Protein AF-A0A1M3DVY2-F1 (afdb_monomer_lite)

Structure (mmCIF, N/CA/C/O backbone):
data_AF-A0A1M3DVY2-F1
#
_entry.id   AF-A0A1M3DVY2-F1
#
loop_
_atom_site.group_PDB
_atom_site.id
_atom_site.type_symbol
_atom_site.label_atom_id
_atom_site.label_alt_id
_atom_site.label_comp_id
_atom_site.label_asym_id
_atom_site.label_entity_id
_atom_site.label_seq_id
_atom_site.pdbx_PDB_ins_code
_atom_site.Cartn_x
_atom_site.Cartn_y
_atom_site.Cartn_z
_atom_site.occupancy
_atom_site.B_iso_or_equiv
_atom_site.auth_seq_id
_atom_site.auth_comp_id
_atom_site.auth_asym_id
_atom_site.auth_atom_id
_atom_site.pdbx_PDB_model_num
ATOM 1 N N . MET A 1 1 ? -58.576 15.684 60.859 1.00 53.38 1 MET A N 1
ATOM 2 C CA . MET A 1 1 ? -58.536 15.041 59.522 1.00 53.38 1 MET A CA 1
ATOM 3 C C . MET A 1 1 ? -58.301 16.012 58.361 1.00 53.38 1 MET A C 1
ATOM 5 O O . MET A 1 1 ? -57.423 15.734 57.560 1.00 53.38 1 MET A O 1
ATOM 9 N N . LYS A 1 2 ? -58.971 17.176 58.283 1.00 48.94 2 LYS A N 1
ATOM 10 C CA . LYS A 1 2 ? -58.776 18.147 57.177 1.00 48.94 2 LYS A CA 1
ATOM 11 C C . LYS A 1 2 ? -57.324 18.638 56.998 1.00 48.94 2 LYS A C 1
ATOM 13 O O . LYS A 1 2 ? -56.842 18.663 55.877 1.00 48.94 2 LYS A O 1
ATOM 18 N N . LYS A 1 3 ? -56.605 18.926 58.094 1.00 57.94 3 LYS A N 1
ATOM 19 C CA . LYS A 1 3 ? -55.193 19.374 58.053 1.00 57.94 3 LYS A CA 1
ATOM 20 C C . LYS A 1 3 ? -54.204 18.286 57.594 1.00 57.94 3 LYS A C 1
ATOM 22 O O . LYS A 1 3 ? -53.186 18.597 56.992 1.00 57.94 3 LYS A O 1
ATOM 27 N N . LEU A 1 4 ? -54.514 17.013 57.852 1.00 61.72 4 LEU A N 1
ATOM 28 C CA . LEU A 1 4 ? -53.702 15.868 57.413 1.00 61.72 4 LEU A CA 1
ATOM 29 C C . LEU A 1 4 ? -53.908 15.579 55.922 1.00 61.72 4 LEU A C 1
ATOM 31 O O . LEU A 1 4 ? -52.941 15.329 55.215 1.00 61.72 4 LEU A O 1
ATOM 35 N N . ILE A 1 5 ? -55.147 15.706 55.435 1.00 69.00 5 ILE A N 1
ATOM 36 C CA . ILE A 1 5 ? -55.484 15.569 54.010 1.00 69.00 5 ILE A CA 1
ATOM 37 C C . ILE A 1 5 ? -54.806 16.668 53.183 1.00 69.00 5 ILE A C 1
ATOM 39 O O . ILE A 1 5 ? -54.252 16.378 52.129 1.00 69.00 5 ILE A O 1
ATOM 43 N N . THR A 1 6 ? -54.761 17.910 53.678 1.00 70.38 6 THR A N 1
ATOM 44 C CA . THR A 1 6 ? -54.051 19.003 52.991 1.00 70.38 6 THR A CA 1
ATOM 45 C C . THR A 1 6 ? -52.537 18.799 52.954 1.00 70.38 6 THR A C 1
ATOM 47 O O . THR A 1 6 ? -51.908 19.144 51.960 1.00 70.38 6 THR A O 1
ATOM 50 N N . ILE A 1 7 ? -51.946 18.200 53.995 1.00 74.44 7 ILE A N 1
ATOM 51 C CA . ILE A 1 7 ? -50.510 17.880 54.024 1.00 74.44 7 ILE A CA 1
ATOM 52 C C . ILE A 1 7 ? -50.190 16.732 53.060 1.00 74.44 7 ILE A C 1
ATOM 54 O O . ILE A 1 7 ? -49.212 16.822 52.325 1.00 74.44 7 ILE A O 1
ATOM 58 N N . PHE A 1 8 ? -51.032 15.696 52.996 1.00 71.12 8 PHE A N 1
ATOM 59 C CA . PHE A 1 8 ? -50.869 14.602 52.033 1.00 71.12 8 PHE A CA 1
ATOM 60 C C . PHE A 1 8 ? -51.039 15.074 50.583 1.00 71.12 8 PHE A C 1
ATOM 62 O O . PHE A 1 8 ? -50.272 14.659 49.719 1.00 71.12 8 PHE A O 1
ATOM 69 N N . LEU A 1 9 ? -51.986 15.985 50.326 1.00 69.94 9 LEU A N 1
ATOM 70 C CA . LEU A 1 9 ? -52.187 16.613 49.016 1.00 69.94 9 LEU A CA 1
ATOM 71 C C . LEU A 1 9 ? -50.958 17.439 48.598 1.00 69.94 9 LEU A C 1
ATOM 73 O O . LEU A 1 9 ? -50.491 17.317 47.470 1.00 69.94 9 LEU A O 1
ATOM 77 N N . LEU A 1 10 ? -50.390 18.228 49.517 1.00 71.19 10 LEU A N 1
ATOM 78 C CA . LEU A 1 10 ? -49.153 18.980 49.277 1.00 71.19 10 LEU A CA 1
ATOM 79 C C . LEU A 1 10 ? -47.953 18.054 49.027 1.00 71.19 10 LEU A C 1
ATOM 81 O O . LEU A 1 10 ? -47.158 18.328 48.131 1.00 71.19 10 LEU A O 1
ATOM 85 N N . LEU A 1 11 ? -47.847 16.933 49.748 1.00 68.31 11 LEU A N 1
ATOM 86 C CA . LEU A 1 11 ? -46.783 15.946 49.539 1.00 68.31 11 LEU A CA 1
ATOM 87 C C . LEU A 1 11 ? -46.893 15.262 48.163 1.00 68.31 11 LEU A C 1
ATOM 89 O O . LEU A 1 11 ? -45.876 15.049 47.509 1.00 68.31 11 LEU A O 1
ATOM 93 N N . PHE A 1 12 ? -48.119 14.982 47.703 1.00 65.44 12 PHE A N 1
ATOM 94 C CA . PHE A 1 12 ? -48.397 14.406 46.380 1.00 65.44 12 PHE A CA 1
ATOM 95 C C . PHE A 1 12 ? -48.075 15.373 45.229 1.00 65.44 12 PHE A C 1
ATOM 97 O O . PHE A 1 12 ? -47.611 14.956 44.170 1.00 65.44 12 PHE A O 1
ATOM 104 N N . ILE A 1 13 ? -48.288 16.677 45.431 1.00 67.81 13 ILE A N 1
ATOM 105 C CA . ILE A 1 13 ? -47.964 17.709 44.434 1.00 67.81 13 ILE A CA 1
ATOM 106 C C . ILE A 1 13 ? -46.442 17.910 44.331 1.00 67.81 13 ILE A C 1
ATOM 108 O O . ILE A 1 13 ? -45.918 18.118 43.239 1.00 67.81 13 ILE A O 1
ATOM 112 N N . VAL A 1 14 ? -45.702 17.780 45.439 1.00 63.88 14 VAL A N 1
ATOM 113 C CA . VAL A 1 14 ? -44.230 17.884 45.432 1.00 63.88 14 VAL A CA 1
ATOM 114 C C . VAL A 1 14 ? -43.572 16.662 44.776 1.00 63.88 14 VAL A C 1
ATOM 116 O O . VAL A 1 14 ? -42.573 16.824 44.075 1.00 63.88 14 VAL A O 1
ATOM 119 N N . THR A 1 15 ? -44.133 15.456 44.917 1.00 57.66 15 THR A N 1
ATOM 120 C CA . THR A 1 15 ? -43.627 14.251 44.230 1.00 57.66 15 THR A CA 1
ATOM 121 C C . THR A 1 15 ? -44.005 14.194 42.747 1.00 57.66 15 THR A C 1
ATOM 123 O O . THR A 1 15 ? -43.223 13.689 41.944 1.00 57.66 15 THR A O 1
ATOM 126 N N . ALA A 1 16 ? -45.142 14.771 42.343 1.00 50.66 16 ALA A N 1
ATOM 127 C CA . ALA A 1 16 ? -45.511 14.906 40.930 1.00 50.66 16 ALA A CA 1
ATOM 128 C C . ALA A 1 16 ? -44.649 15.939 40.172 1.00 50.66 16 ALA A C 1
ATOM 130 O O . ALA A 1 16 ? -44.478 15.832 38.959 1.00 50.66 16 ALA A O 1
ATOM 131 N N . CYS A 1 17 ? -44.056 16.908 40.876 1.00 49.34 17 CYS A N 1
ATOM 132 C CA . CYS A 1 17 ? -43.197 17.935 40.277 1.00 49.34 17 CYS A CA 1
ATOM 133 C C . CYS A 1 17 ? -41.727 17.510 40.067 1.00 49.34 17 CYS A C 1
ATOM 135 O O . CYS A 1 17 ? -40.970 18.263 39.452 1.00 49.34 17 CYS A O 1
ATOM 137 N N . THR A 1 18 ?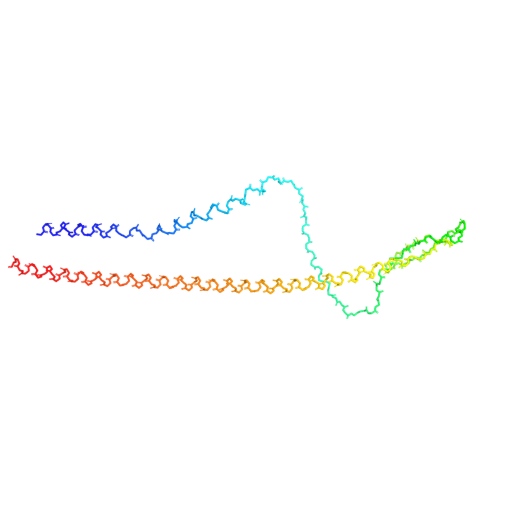 -41.284 16.332 40.530 1.00 53.06 18 THR A N 1
ATOM 138 C CA . THR A 1 18 ? -39.874 15.897 40.399 1.00 53.06 18 THR A CA 1
ATOM 139 C C . THR A 1 18 ? -39.618 14.844 39.317 1.00 53.06 18 THR A C 1
ATOM 141 O O . THR A 1 18 ? -38.459 14.571 39.008 1.00 53.06 18 THR A O 1
ATOM 144 N N . THR A 1 19 ? -40.644 14.315 38.646 1.00 46.75 19 THR A N 1
ATOM 145 C CA . THR A 1 19 ? -40.470 13.297 37.588 1.00 46.75 19 THR A CA 1
ATOM 146 C C . THR A 1 19 ? -40.290 13.867 36.176 1.00 46.75 19 THR A C 1
ATOM 148 O O . THR A 1 19 ? -40.055 13.112 35.235 1.00 46.75 19 THR A O 1
ATOM 151 N N . GLN A 1 20 ? -40.293 15.194 35.997 1.00 45.00 20 GLN A N 1
ATOM 152 C CA . GLN A 1 20 ? -40.209 15.822 34.669 1.00 45.00 20 GLN A CA 1
ATOM 153 C C . GLN A 1 20 ? -38.815 16.364 34.284 1.00 45.00 20 GLN A C 1
ATOM 155 O O . GLN A 1 20 ? -38.705 17.287 33.480 1.00 45.00 20 GLN A O 1
ATOM 160 N N . LYS A 1 21 ? -37.720 15.814 34.834 1.00 39.94 21 LYS A N 1
ATOM 161 C CA . LYS A 1 21 ? -36.343 16.240 34.490 1.00 39.94 21 LYS A CA 1
ATOM 162 C C . LYS A 1 21 ? -35.365 15.081 34.253 1.00 39.94 21 LYS A C 1
ATOM 164 O O . LYS A 1 21 ? -34.283 15.057 34.828 1.00 39.94 21 LYS A O 1
ATOM 169 N N . HIS A 1 22 ? -35.700 14.143 33.363 1.00 38.53 22 HIS A N 1
ATOM 170 C CA . HIS A 1 22 ? -34.705 13.187 32.839 1.00 38.53 22 HIS A CA 1
ATOM 171 C C . HIS A 1 22 ? -34.766 12.971 31.313 1.00 38.53 22 HIS A C 1
ATOM 173 O O . HIS A 1 22 ? -34.383 11.921 30.807 1.00 38.53 22 HIS A O 1
ATOM 179 N N . LYS A 1 23 ? -35.224 13.968 30.542 1.00 38.91 23 LYS A N 1
ATOM 180 C CA . LYS A 1 23 ? -35.116 13.945 29.064 1.00 38.91 23 LYS A CA 1
ATOM 181 C C . LYS A 1 23 ? -34.398 15.152 28.446 1.00 38.91 23 LYS A C 1
ATOM 183 O O . LYS A 1 23 ? -34.321 15.261 27.231 1.00 38.91 23 LYS A O 1
ATOM 188 N N . THR A 1 24 ? -33.820 16.039 29.255 1.00 36.84 24 THR A N 1
ATOM 189 C CA . THR A 1 24 ? -33.240 17.314 28.779 1.00 36.84 24 THR A CA 1
ATOM 190 C C . THR A 1 24 ? -31.837 17.591 29.323 1.00 36.84 24 THR A C 1
ATOM 192 O O . THR A 1 24 ? -31.474 18.736 29.563 1.00 36.84 24 THR A O 1
ATOM 195 N N . LYS A 1 25 ? -31.016 16.547 29.505 1.00 36.38 25 LYS A N 1
ATOM 196 C CA . LYS A 1 25 ? -29.575 16.691 29.805 1.00 36.38 25 LYS A CA 1
ATOM 197 C C . LYS A 1 25 ? -28.628 16.055 28.779 1.00 36.38 25 LYS A C 1
ATOM 199 O O . LYS A 1 25 ? -27.431 16.022 29.026 1.00 36.38 25 LYS A O 1
ATOM 204 N N . GLU A 1 26 ? -29.130 15.649 27.612 1.00 33.88 26 GLU A N 1
ATOM 205 C CA . GLU A 1 26 ? -28.274 15.341 26.449 1.00 33.88 26 GLU A CA 1
ATOM 206 C C . GLU A 1 26 ? -28.130 16.507 25.460 1.00 33.88 26 GLU A C 1
ATOM 208 O O . GLU A 1 26 ? -27.230 16.483 24.634 1.00 33.88 26 GLU A O 1
ATOM 213 N N . LYS A 1 27 ? -28.937 17.574 25.561 1.00 38.44 27 LYS A N 1
ATOM 214 C CA . LYS A 1 27 ? -28.845 18.709 24.620 1.00 38.44 27 LYS A CA 1
ATOM 215 C C . LYS A 1 27 ? -27.857 19.814 25.003 1.00 38.44 27 LYS A C 1
ATOM 217 O O . LYS A 1 27 ? -27.559 20.648 24.165 1.00 38.44 27 LYS A O 1
ATOM 222 N N . THR A 1 28 ? -27.295 19.818 26.212 1.00 33.19 28 THR A N 1
ATOM 223 C CA . THR A 1 28 ? -26.392 20.904 26.666 1.00 33.19 28 THR A CA 1
ATOM 224 C C . THR A 1 28 ? -24.916 20.497 26.714 1.00 33.19 28 THR A C 1
ATOM 226 O O . THR A 1 28 ? -24.102 21.182 27.325 1.00 33.19 28 THR A O 1
ATOM 229 N N . LYS A 1 29 ? -24.546 19.384 26.066 1.00 33.84 29 LYS A N 1
ATOM 230 C CA . LYS A 1 29 ? -23.138 19.046 25.783 1.00 33.84 29 LYS A CA 1
ATOM 231 C C . LYS A 1 29 ? -22.847 18.874 24.286 1.00 33.84 29 LYS A C 1
ATOM 233 O O . LYS A 1 29 ? -21.754 18.451 23.930 1.00 33.84 29 LYS A O 1
ATOM 238 N N . THR A 1 30 ? -23.799 19.255 23.434 1.00 37.22 30 THR A N 1
ATOM 239 C CA . THR A 1 30 ? -23.669 19.233 21.967 1.00 37.22 30 THR A CA 1
ATOM 240 C C . THR A 1 30 ? -23.419 20.635 21.386 1.00 37.22 30 THR A C 1
ATOM 242 O O . THR A 1 30 ? -22.950 20.755 20.266 1.00 37.22 30 THR A O 1
ATOM 245 N N . GLU A 1 31 ? -23.598 21.713 22.162 1.00 36.00 31 GLU A N 1
ATOM 246 C CA . GLU A 1 31 ? -23.424 23.103 21.684 1.00 36.00 31 GLU A CA 1
ATOM 247 C C . GLU A 1 31 ? -21.997 23.678 21.808 1.00 36.00 31 GLU A C 1
ATOM 249 O O . GLU A 1 31 ? -21.751 24.811 21.404 1.00 36.00 31 GLU A O 1
ATOM 254 N N . SER A 1 32 ? -21.016 22.920 22.313 1.00 35.62 32 SER A N 1
ATOM 255 C CA . SER A 1 32 ? -19.595 23.334 22.267 1.00 35.62 32 SER A CA 1
ATOM 256 C C . SER A 1 32 ? -18.735 22.522 21.299 1.00 35.62 32 SER A C 1
ATOM 258 O O . SER A 1 32 ? -17.524 22.700 21.284 1.00 35.62 32 SER A O 1
ATOM 260 N N . GLN A 1 33 ? -19.339 21.682 20.452 1.00 41.88 33 GLN A N 1
ATOM 261 C CA . GLN A 1 33 ? -18.635 21.026 19.338 1.00 41.88 33 GLN A CA 1
ATOM 262 C C . GLN A 1 33 ? -19.280 21.271 17.966 1.00 41.88 33 GLN A C 1
ATOM 264 O O . GLN A 1 33 ? -18.828 20.717 16.973 1.00 41.88 33 GLN A O 1
ATOM 269 N N . GLU A 1 34 ? -20.271 22.162 17.873 1.00 36.38 34 GLU A N 1
ATOM 270 C CA . GLU A 1 34 ? -20.841 22.594 16.586 1.00 36.38 34 GLU A CA 1
ATOM 271 C C . GLU A 1 34 ? -20.200 23.894 16.051 1.00 36.38 34 GLU A C 1
ATOM 273 O O . GLU A 1 34 ? -20.419 24.287 14.909 1.00 36.38 34 GLU A O 1
ATOM 278 N N . LYS A 1 35 ? -19.335 24.550 16.839 1.00 35.16 35 LYS A N 1
ATOM 279 C CA . LYS A 1 35 ? -18.607 25.761 16.412 1.00 35.16 35 LYS A CA 1
ATOM 280 C C . LYS A 1 35 ? -17.205 25.529 15.846 1.00 35.16 35 LYS A C 1
ATOM 282 O O . LYS A 1 35 ? -16.624 26.482 15.344 1.00 35.16 35 LYS A O 1
ATOM 287 N N . GLU A 1 36 ? -16.688 24.302 15.863 1.00 36.28 36 GLU A N 1
ATOM 288 C CA . GLU A 1 36 ? -15.364 23.992 15.288 1.00 36.28 36 GLU A CA 1
ATOM 289 C C . GLU A 1 36 ? -15.444 23.194 13.974 1.00 36.28 36 GLU A C 1
ATOM 291 O O . GLU A 1 36 ? -14.465 23.093 13.247 1.00 36.28 36 GLU A O 1
ATOM 296 N N . VAL A 1 37 ? -16.626 22.686 13.603 1.00 39.78 37 VAL A N 1
ATOM 297 C CA . VAL A 1 37 ? -16.819 21.950 12.335 1.00 39.78 37 VAL A CA 1
ATOM 298 C C . VAL A 1 37 ? -17.413 22.840 11.230 1.00 39.78 37 VAL A C 1
ATOM 300 O O . VAL A 1 37 ? -17.253 22.558 10.046 1.00 39.78 37 VAL A O 1
ATOM 303 N N . ASN A 1 38 ? -18.000 23.987 11.589 1.00 35.41 38 ASN A N 1
ATOM 304 C CA . ASN A 1 38 ? -18.582 24.936 10.631 1.00 35.41 38 ASN A CA 1
ATOM 305 C C . ASN A 1 38 ? -17.598 25.969 10.050 1.00 35.41 38 ASN A C 1
ATOM 307 O O . ASN A 1 38 ? -18.032 26.836 9.297 1.00 35.41 38 ASN A O 1
ATOM 311 N N . SER A 1 39 ? -16.290 25.886 10.333 1.00 35.00 39 SER A N 1
ATOM 312 C CA . SER A 1 39 ? -15.285 26.758 9.691 1.00 35.00 39 SER A CA 1
ATOM 313 C C . SER A 1 39 ? -14.515 26.097 8.543 1.00 35.00 39 SER A C 1
ATOM 315 O O . SER A 1 39 ? -13.578 26.701 8.032 1.00 35.00 39 SER A O 1
ATOM 317 N N . ILE A 1 40 ? -14.867 24.870 8.142 1.00 40.56 40 ILE A N 1
ATOM 318 C CA . ILE A 1 40 ? -14.219 24.185 7.004 1.00 40.56 40 ILE A CA 1
ATOM 319 C C . ILE A 1 40 ? -15.236 23.810 5.909 1.00 40.56 40 ILE A C 1
ATOM 321 O O . ILE A 1 40 ? -14.860 23.332 4.848 1.00 40.56 40 ILE A O 1
ATOM 325 N N . SER A 1 41 ? -16.531 24.083 6.108 1.00 36.94 41 SER A N 1
ATOM 326 C CA . SER A 1 41 ? -17.576 23.700 5.144 1.00 36.94 41 SER A CA 1
ATOM 327 C C . SER A 1 41 ? -18.167 24.862 4.333 1.00 36.94 41 SER A C 1
ATOM 329 O O . SER A 1 41 ? -19.151 24.653 3.627 1.00 36.94 41 SER A O 1
ATOM 331 N N . SER A 1 42 ? -17.610 26.075 4.421 1.00 36.59 42 SER A N 1
ATOM 332 C CA . SER A 1 42 ? -18.148 27.267 3.741 1.00 36.59 42 SER A CA 1
ATOM 333 C C . SER A 1 42 ? -17.221 27.868 2.687 1.00 36.59 42 SER A C 1
ATOM 335 O O . SER A 1 42 ? -17.377 29.031 2.326 1.00 36.59 42 SER A O 1
ATOM 337 N N . GLU A 1 43 ? -16.267 27.099 2.182 1.00 36.56 43 GLU A N 1
ATOM 338 C CA . GLU A 1 43 ? -15.503 27.480 1.004 1.00 36.56 43 GLU A CA 1
ATOM 339 C C . GLU A 1 43 ? -15.531 26.288 0.052 1.00 36.56 43 GLU A C 1
ATOM 341 O O . GLU A 1 43 ? -15.302 25.154 0.459 1.00 36.56 43 GLU A O 1
ATOM 346 N N . ILE A 1 44 ? -15.849 26.551 -1.213 1.00 36.25 44 ILE A N 1
ATOM 347 C CA . ILE A 1 44 ? -16.078 25.571 -2.284 1.00 36.25 44 ILE A CA 1
ATOM 348 C C . ILE A 1 44 ? -17.517 25.017 -2.331 1.00 36.25 44 ILE A C 1
ATOM 350 O O . ILE A 1 44 ? -17.787 23.818 -2.295 1.00 36.25 44 ILE A O 1
ATOM 354 N N . THR A 1 45 ? -18.485 25.909 -2.536 1.00 32.78 45 THR A N 1
ATOM 355 C CA . THR A 1 45 ? -19.582 25.606 -3.475 1.00 32.78 45 THR A CA 1
ATOM 356 C C . THR A 1 45 ? -20.045 26.883 -4.168 1.00 32.78 45 THR A C 1
ATOM 358 O O . THR A 1 45 ? -21.047 27.485 -3.803 1.00 32.78 45 THR A O 1
ATOM 361 N N . ALA A 1 46 ? -19.279 27.309 -5.172 1.00 32.62 46 ALA A N 1
ATOM 362 C CA . ALA A 1 46 ? -19.745 28.185 -6.243 1.00 32.62 46 ALA A CA 1
ATOM 363 C C . ALA A 1 46 ? -18.755 28.112 -7.415 1.00 32.62 46 ALA A C 1
ATOM 365 O O . ALA A 1 46 ? -17.890 28.963 -7.541 1.00 32.62 46 ALA A O 1
ATOM 366 N N . GLU A 1 47 ? -18.837 27.043 -8.208 1.00 32.81 47 GLU A N 1
ATOM 367 C CA . GLU A 1 47 ? -18.855 27.112 -9.678 1.00 32.81 47 GLU A CA 1
ATOM 368 C C . GLU A 1 47 ? -18.895 25.689 -10.241 1.00 32.81 47 GLU A C 1
ATOM 370 O O . GLU A 1 47 ? -17.888 25.011 -10.430 1.00 32.81 47 GLU A O 1
ATOM 375 N N . THR A 1 48 ? -20.116 25.228 -10.498 1.00 31.22 48 THR A N 1
ATOM 376 C CA . THR A 1 48 ? -20.363 24.154 -11.452 1.00 31.22 48 THR A CA 1
ATOM 377 C C . THR A 1 48 ? -20.314 24.781 -12.841 1.00 31.22 48 THR A C 1
ATOM 379 O O . THR A 1 48 ? -21.244 25.486 -13.225 1.00 31.22 48 THR A O 1
ATOM 382 N N . ALA A 1 49 ? -19.261 24.498 -13.602 1.00 31.64 49 ALA A N 1
ATOM 383 C CA . ALA A 1 49 ? -19.315 24.514 -15.057 1.00 31.64 49 ALA A CA 1
ATOM 384 C C . ALA A 1 49 ? -18.949 23.111 -15.557 1.00 31.64 49 ALA A C 1
ATOM 386 O O . ALA A 1 49 ? -17.960 22.510 -15.141 1.00 31.64 49 ALA A O 1
ATOM 387 N N . G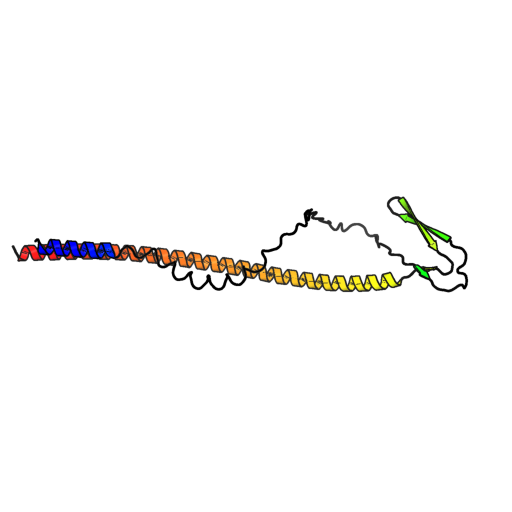LU A 1 50 ? -19.838 22.571 -16.381 1.00 39.91 50 GLU A N 1
ATOM 388 C CA . GLU A 1 50 ? -19.880 21.201 -16.877 1.00 39.91 50 GLU A CA 1
ATOM 389 C C . GLU A 1 50 ? -18.568 20.731 -17.520 1.00 39.91 50 GLU A C 1
ATOM 391 O O . GLU A 1 50 ? -18.118 21.298 -18.511 1.00 39.91 50 GLU A O 1
ATOM 396 N N . VAL A 1 51 ? -18.045 19.584 -17.074 1.00 31.36 51 VAL A N 1
ATOM 397 C CA . VAL A 1 51 ? -17.318 18.671 -17.968 1.00 31.36 51 VAL A CA 1
ATOM 398 C C . VAL A 1 51 ? -17.796 17.249 -17.703 1.00 31.36 51 VAL A C 1
ATOM 400 O O . VAL A 1 51 ? -17.538 16.633 -16.671 1.00 31.36 51 VAL A O 1
ATOM 403 N N . LYS A 1 52 ? -18.539 16.734 -18.677 1.00 39.97 52 LYS A N 1
ATOM 404 C CA . LYS A 1 52 ? -19.090 15.384 -18.737 1.00 39.97 52 LYS A CA 1
ATOM 405 C C . LYS A 1 52 ? -17.947 14.379 -18.935 1.00 39.97 52 LYS A C 1
ATOM 407 O O . LYS A 1 52 ? -17.590 14.072 -20.069 1.00 39.97 52 LYS A O 1
ATOM 412 N N . VAL A 1 53 ? -17.362 13.863 -17.853 1.00 35.88 53 VAL A N 1
ATOM 413 C CA . VAL A 1 53 ? -16.389 12.760 -17.935 1.00 35.88 53 VAL A CA 1
ATOM 414 C C . VAL A 1 53 ? -17.120 11.438 -17.742 1.00 35.88 53 VAL A C 1
ATOM 416 O O . VAL A 1 53 ? -17.614 11.110 -16.668 1.00 35.88 53 VAL A O 1
ATOM 419 N N . LYS A 1 54 ? -17.211 10.699 -18.844 1.00 32.94 54 LYS A N 1
ATOM 420 C CA . LYS A 1 54 ? -17.736 9.343 -18.928 1.00 32.94 54 LYS A CA 1
ATOM 421 C C . LYS A 1 54 ? -16.750 8.396 -18.236 1.00 32.94 54 LYS A C 1
ATOM 423 O O . LYS A 1 54 ? -15.629 8.215 -18.700 1.00 32.94 54 LYS A O 1
ATOM 428 N N . THR A 1 55 ? -17.158 7.826 -17.113 1.00 36.62 55 THR A N 1
ATOM 429 C CA . THR A 1 55 ? -16.463 6.740 -16.421 1.00 36.62 55 THR A CA 1
ATOM 430 C C . THR A 1 55 ? -16.702 5.430 -17.165 1.00 36.62 55 THR A C 1
ATOM 432 O O . THR A 1 55 ? -17.756 4.823 -17.013 1.00 36.62 55 THR A O 1
ATOM 435 N N . ASP A 1 56 ? -15.717 4.971 -17.936 1.00 27.05 56 ASP A N 1
ATOM 436 C CA . ASP A 1 56 ? -15.640 3.573 -18.366 1.00 27.05 56 ASP A CA 1
ATOM 437 C C . ASP A 1 56 ? -14.542 2.884 -17.543 1.00 27.05 56 ASP A C 1
ATOM 439 O O . ASP A 1 56 ? -13.345 3.032 -17.791 1.00 27.05 56 ASP A O 1
ATOM 443 N N . SER A 1 57 ? -14.955 2.150 -16.504 1.00 42.62 57 SER A N 1
ATOM 444 C CA . SER A 1 57 ? -14.066 1.254 -15.770 1.00 42.62 57 SER A CA 1
ATOM 445 C C . SER A 1 57 ? -13.847 -0.009 -16.600 1.00 42.62 57 SER A C 1
ATOM 447 O O . SER A 1 57 ? -14.686 -0.910 -16.603 1.00 42.62 57 SER A O 1
ATOM 449 N N . VAL A 1 58 ? -12.709 -0.113 -17.279 1.00 35.91 58 VAL A N 1
ATOM 450 C CA . VAL A 1 58 ? -12.212 -1.410 -17.746 1.00 35.91 58 VAL A CA 1
ATOM 451 C C . VAL A 1 58 ? -11.108 -1.839 -16.792 1.00 35.91 58 VAL A C 1
ATOM 453 O O . VAL A 1 58 ? -9.964 -1.398 -16.878 1.00 35.91 58 VAL A O 1
ATOM 456 N N . ILE A 1 59 ? -11.482 -2.695 -15.841 1.00 40.44 59 ILE A N 1
ATOM 457 C CA . ILE A 1 59 ? -10.545 -3.476 -15.036 1.00 40.44 59 ILE A CA 1
ATOM 458 C C . ILE A 1 59 ? -9.878 -4.462 -15.999 1.00 40.44 59 ILE A C 1
ATOM 460 O O . ILE A 1 59 ? -10.383 -5.558 -16.234 1.00 40.44 59 ILE A O 1
ATOM 464 N N . ASN A 1 60 ? -8.751 -4.068 -16.588 1.00 34.84 60 ASN A N 1
ATOM 465 C CA . ASN A 1 60 ? -7.901 -5.001 -17.314 1.00 34.84 60 ASN A CA 1
ATOM 466 C C . ASN A 1 60 ? -7.096 -5.811 -16.294 1.00 34.84 60 ASN A C 1
ATOM 468 O O . ASN A 1 60 ? -5.964 -5.476 -15.946 1.00 34.84 60 ASN A O 1
ATOM 472 N N . ASN A 1 61 ? -7.692 -6.910 -15.829 1.00 37.56 61 ASN A N 1
ATOM 473 C CA . ASN A 1 61 ? -6.939 -8.036 -15.295 1.00 37.56 61 ASN A CA 1
ATOM 474 C C . ASN A 1 61 ? -6.088 -8.605 -16.435 1.00 37.56 61 ASN A C 1
ATOM 476 O O . ASN A 1 61 ? -6.513 -9.502 -17.162 1.00 37.56 61 ASN A O 1
ATOM 480 N N . THR A 1 62 ? -4.876 -8.085 -16.608 1.00 40.09 62 THR A N 1
ATOM 481 C CA . THR A 1 62 ? -3.867 -8.785 -17.397 1.00 40.09 62 THR A CA 1
ATOM 482 C C . THR A 1 62 ? -3.321 -9.905 -16.524 1.00 40.09 62 THR A C 1
ATOM 484 O O . THR A 1 62 ? -2.430 -9.728 -15.698 1.00 40.09 62 THR A O 1
ATOM 487 N N . ALA A 1 63 ? -3.924 -11.085 -16.674 1.00 33.16 63 ALA A N 1
ATOM 488 C CA . ALA A 1 63 ? -3.310 -12.324 -16.241 1.00 33.16 63 ALA A CA 1
ATOM 489 C C . ALA A 1 63 ? -1.937 -12.404 -16.917 1.00 33.16 63 ALA A C 1
ATOM 491 O O . ALA A 1 63 ? -1.834 -12.570 -18.134 1.00 33.16 63 ALA A O 1
ATOM 492 N N . PHE A 1 64 ? -0.881 -12.220 -16.127 1.00 39.09 64 PHE A N 1
ATOM 493 C CA . PHE A 1 64 ? 0.489 -12.414 -16.567 1.00 39.09 64 PHE A CA 1
ATOM 494 C C . PHE A 1 64 ? 0.664 -13.907 -16.852 1.00 39.09 64 PHE A C 1
ATOM 496 O O . PHE A 1 64 ? 0.959 -14.706 -15.967 1.00 39.09 64 PHE A O 1
ATOM 503 N N . SER A 1 65 ? 0.388 -14.288 -18.098 1.00 36.09 65 SER A N 1
ATOM 504 C CA . SER A 1 65 ? 0.686 -15.599 -18.654 1.00 36.09 65 SER A CA 1
ATOM 505 C C . SER A 1 65 ? 2.204 -15.764 -18.665 1.00 36.09 65 SER A C 1
ATOM 507 O O . SER A 1 65 ? 2.892 -15.384 -19.615 1.00 36.09 65 SER A O 1
ATOM 509 N N . SER A 1 66 ? 2.727 -16.340 -17.588 1.00 42.78 66 SER A N 1
ATOM 510 C CA . SER A 1 66 ? 4.053 -16.934 -17.491 1.00 42.78 66 SER A CA 1
ATOM 511 C C . SER A 1 66 ? 4.164 -18.090 -18.489 1.00 42.78 66 SER A C 1
ATOM 513 O O . SER A 1 66 ? 3.985 -19.255 -18.152 1.00 42.78 66 SER A O 1
ATOM 515 N N . GLY A 1 67 ? 4.410 -17.772 -19.760 1.00 40.97 67 GLY A N 1
ATOM 516 C CA . GLY A 1 67 ? 4.424 -18.802 -20.792 1.00 40.97 67 GLY A CA 1
ATOM 517 C C . GLY A 1 67 ? 4.541 -18.283 -22.213 1.00 40.97 67 GLY A C 1
ATOM 518 O O . GLY A 1 67 ? 3.687 -18.598 -23.030 1.00 40.97 67 GLY A O 1
ATOM 519 N N . LYS A 1 68 ? 5.582 -17.495 -22.505 1.00 36.50 68 LYS A N 1
ATOM 520 C CA . LYS A 1 68 ? 6.251 -17.456 -23.820 1.00 36.50 68 LYS A CA 1
ATOM 521 C C . LYS A 1 68 ? 7.531 -16.627 -23.722 1.00 36.50 68 LYS A C 1
ATOM 523 O O . LYS A 1 68 ? 7.532 -15.402 -23.715 1.00 36.50 68 LYS A O 1
ATOM 528 N N . SER A 1 69 ? 8.633 -17.355 -23.603 1.00 46.25 69 SER A N 1
ATOM 529 C CA . SER A 1 69 ? 9.989 -16.873 -23.814 1.00 46.25 69 SER A CA 1
ATOM 530 C C . SER A 1 69 ? 10.165 -16.480 -25.282 1.00 46.25 69 SER A C 1
ATOM 532 O O . SER A 1 69 ? 10.513 -17.332 -26.091 1.00 46.25 69 SER A O 1
ATOM 534 N N . SER A 1 70 ? 9.923 -15.211 -25.609 1.00 38.28 70 SER A N 1
ATOM 535 C CA . SER A 1 70 ? 10.528 -14.514 -26.755 1.00 38.28 70 SER A CA 1
ATOM 536 C C . SER A 1 70 ? 10.047 -13.061 -26.799 1.00 38.28 70 SER A C 1
ATOM 538 O O . SER A 1 70 ? 9.166 -12.701 -27.563 1.00 38.28 70 SER A O 1
ATOM 540 N N . VAL A 1 71 ? 10.624 -12.231 -25.926 1.00 41.06 71 VAL A N 1
ATOM 541 C CA . VAL A 1 71 ? 11.139 -10.899 -26.289 1.00 41.06 71 VAL A CA 1
ATOM 542 C C . VAL A 1 71 ? 10.297 -10.139 -27.334 1.00 41.06 71 VAL A C 1
ATOM 544 O O . VAL A 1 71 ? 10.753 -9.882 -28.443 1.00 41.06 71 VAL A O 1
ATOM 547 N N . SER A 1 72 ? 9.093 -9.700 -26.969 1.00 43.72 72 SER A N 1
ATOM 548 C CA . SER A 1 72 ? 8.455 -8.563 -27.643 1.00 43.72 72 SER A CA 1
ATOM 549 C C . SER A 1 72 ? 9.099 -7.279 -27.115 1.00 43.72 72 SER A C 1
ATOM 551 O O . SER A 1 72 ? 8.461 -6.494 -26.416 1.00 43.72 72 SER A O 1
ATOM 553 N N . ILE A 1 73 ? 10.400 -7.088 -27.364 1.00 48.00 73 ILE A N 1
ATOM 554 C CA . ILE A 1 73 ? 10.988 -5.757 -27.204 1.00 48.00 73 ILE A CA 1
ATOM 555 C C . ILE A 1 73 ? 10.354 -4.934 -28.313 1.00 48.00 73 ILE A C 1
ATOM 557 O O . ILE A 1 73 ? 10.611 -5.175 -29.490 1.00 48.00 73 ILE A O 1
ATOM 561 N N . LEU A 1 74 ? 9.503 -3.987 -27.933 1.00 47.19 74 LEU A N 1
ATOM 562 C CA . LEU A 1 74 ? 9.141 -2.877 -28.794 1.00 47.19 74 LEU A CA 1
ATOM 563 C C . LEU A 1 74 ? 10.456 -2.147 -29.111 1.00 47.19 74 LEU A C 1
ATOM 565 O O . LEU A 1 74 ? 10.943 -1.354 -28.308 1.00 47.19 74 LEU A O 1
ATOM 569 N N . GLN A 1 75 ? 11.119 -2.525 -30.206 1.00 57.16 75 GLN A N 1
ATOM 570 C CA . GLN A 1 75 ? 12.381 -1.919 -30.611 1.00 57.16 75 GLN A CA 1
ATOM 571 C C . GLN A 1 75 ? 12.049 -0.542 -31.174 1.00 57.16 75 GLN A C 1
ATOM 573 O O . GLN A 1 75 ? 11.693 -0.398 -32.339 1.00 57.16 75 GLN A O 1
ATOM 578 N N . ASN A 1 76 ? 12.124 0.473 -30.317 1.00 61.09 76 ASN A N 1
ATOM 579 C CA . ASN A 1 76 ? 12.130 1.860 -30.749 1.00 61.09 76 ASN A CA 1
ATOM 580 C C . ASN A 1 76 ? 13.478 2.123 -31.442 1.00 61.09 76 ASN A C 1
ATOM 582 O O . ASN A 1 76 ? 14.470 2.458 -30.795 1.00 61.09 76 ASN A O 1
ATOM 586 N N . LEU A 1 77 ? 13.543 1.834 -32.743 1.00 69.38 77 LEU A N 1
ATOM 587 C CA . LEU A 1 77 ? 14.731 2.048 -33.564 1.00 69.38 77 LEU A CA 1
ATOM 588 C C . LEU A 1 77 ? 14.784 3.527 -33.947 1.00 69.38 77 LEU A C 1
ATOM 590 O O . LEU A 1 77 ? 14.075 3.971 -34.847 1.00 69.38 77 LEU A O 1
ATOM 594 N N . SER A 1 78 ? 15.621 4.288 -33.248 1.00 77.81 78 SER A N 1
ATOM 595 C CA . SER A 1 78 ? 15.932 5.663 -33.631 1.00 77.81 78 SER A CA 1
ATOM 596 C C . SER A 1 78 ? 17.079 5.669 -34.643 1.00 77.81 78 SER A C 1
ATOM 598 O O . SER A 1 78 ? 17.997 4.849 -34.567 1.00 77.81 78 SER A O 1
ATOM 600 N N . LEU A 1 79 ? 17.018 6.584 -35.608 1.00 84.44 79 LEU A N 1
ATOM 601 C CA . LEU A 1 79 ? 18.063 6.794 -36.605 1.00 84.44 79 LEU A CA 1
ATOM 602 C C . LEU A 1 79 ? 18.792 8.100 -36.299 1.00 84.44 79 LEU A C 1
ATOM 604 O O . LEU A 1 79 ? 18.162 9.107 -35.980 1.00 84.44 79 LEU A O 1
ATOM 608 N N . LYS A 1 80 ? 20.115 8.103 -36.453 1.00 86.62 80 LYS A N 1
ATOM 609 C CA . LYS A 1 80 ? 20.941 9.310 -36.351 1.00 86.62 80 LYS A CA 1
ATOM 610 C C . LYS A 1 80 ? 21.763 9.522 -37.610 1.00 86.62 80 LYS A C 1
ATOM 612 O O . LYS A 1 80 ? 22.168 8.572 -38.277 1.00 86.62 80 LYS A O 1
ATOM 617 N N . ASN A 1 81 ? 22.052 10.785 -37.899 1.00 86.19 81 ASN A N 1
ATOM 618 C CA . ASN A 1 81 ? 22.998 11.145 -38.942 1.00 86.19 81 ASN A CA 1
ATOM 619 C C . ASN A 1 81 ? 24.430 11.029 -38.392 1.00 86.19 81 ASN A C 1
ATOM 621 O O . ASN A 1 81 ? 24.759 11.654 -37.385 1.00 86.19 81 ASN A O 1
ATOM 625 N N . ASN A 1 82 ? 25.268 10.217 -39.033 1.00 86.12 82 ASN A N 1
ATOM 626 C CA . ASN A 1 82 ? 26.658 9.985 -38.644 1.00 86.12 82 ASN A CA 1
ATOM 627 C C . ASN A 1 82 ? 27.673 10.866 -39.402 1.00 86.12 82 ASN A C 1
ATOM 629 O O . ASN A 1 82 ? 28.852 10.840 -39.056 1.00 86.12 82 ASN A O 1
ATOM 633 N N . GLY A 1 83 ? 27.238 11.620 -40.420 1.00 85.88 83 GLY A N 1
ATOM 634 C CA . GLY A 1 83 ? 28.059 12.558 -41.191 1.00 85.88 83 GLY A CA 1
ATOM 635 C C . GLY A 1 83 ? 29.283 11.954 -41.889 1.00 85.88 83 GLY A C 1
ATOM 636 O O . GLY A 1 83 ? 30.226 12.687 -42.178 1.00 85.88 83 GLY A O 1
ATOM 637 N N . LYS A 1 84 ? 29.320 10.636 -42.132 1.00 86.38 84 LYS A N 1
ATOM 638 C CA . LYS A 1 84 ? 30.497 9.957 -42.706 1.00 86.38 84 LYS A CA 1
ATOM 639 C C . LYS A 1 84 ? 30.801 10.372 -44.148 1.00 86.38 84 LYS A C 1
ATOM 641 O O . LYS A 1 84 ? 31.952 10.296 -44.572 1.00 86.38 84 LYS A O 1
ATOM 646 N N . CYS A 1 85 ? 29.791 10.801 -44.895 1.00 83.56 85 CYS A N 1
ATOM 647 C CA . CYS A 1 85 ? 29.871 11.178 -46.301 1.00 83.56 85 CYS A CA 1
ATOM 648 C C . CYS A 1 85 ? 29.366 12.616 -46.501 1.00 83.56 85 CYS A C 1
ATOM 650 O O . CYS A 1 85 ? 28.393 13.030 -45.876 1.00 83.56 85 CYS A O 1
ATOM 652 N N . VAL A 1 86 ? 29.995 13.366 -47.411 1.00 82.94 86 VAL A N 1
ATOM 653 C CA . VAL A 1 86 ? 29.671 14.786 -47.668 1.00 82.94 86 VAL A CA 1
ATOM 654 C C . VAL A 1 86 ? 28.259 14.952 -48.247 1.00 82.94 86 VAL A C 1
ATOM 656 O O . VAL A 1 86 ? 27.499 15.776 -47.750 1.00 82.94 86 VAL A O 1
ATOM 659 N N . ASP A 1 87 ? 27.872 14.096 -49.197 1.00 82.06 87 ASP A N 1
ATOM 660 C CA . ASP A 1 87 ? 26.589 14.215 -49.911 1.00 82.06 87 ASP A CA 1
ATOM 661 C 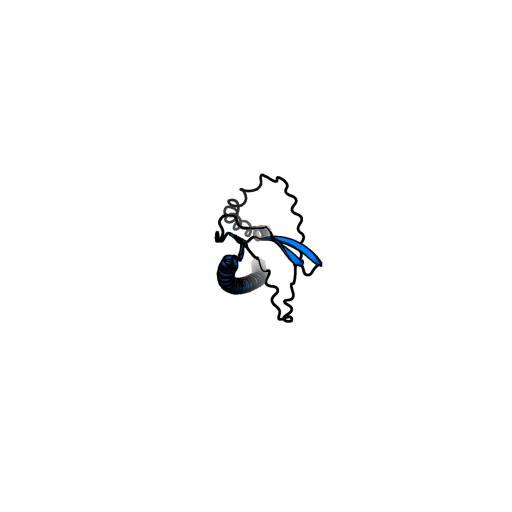C . ASP A 1 87 ? 25.561 13.132 -49.523 1.00 82.06 87 ASP A C 1
ATOM 663 O O . ASP A 1 87 ? 24.485 13.048 -50.106 1.00 82.06 87 ASP A O 1
ATOM 667 N N . GLY A 1 88 ? 25.872 12.278 -48.538 1.00 76.75 88 GLY A N 1
ATOM 668 C CA . GLY A 1 88 ? 24.955 11.269 -47.979 1.00 76.75 88 GLY A CA 1
ATOM 669 C C . GLY A 1 88 ? 24.541 10.109 -48.896 1.00 76.75 88 GLY A C 1
ATOM 670 O O . GLY A 1 88 ? 23.990 9.135 -48.387 1.00 76.75 88 GLY A O 1
ATOM 671 N N . GLY A 1 89 ? 24.840 10.173 -50.195 1.00 86.19 89 GLY A N 1
ATOM 672 C CA . GLY A 1 89 ? 24.559 9.112 -51.163 1.00 86.19 89 GLY A CA 1
ATOM 673 C C . GLY A 1 89 ? 23.077 8.987 -51.537 1.00 86.19 89 GLY A C 1
ATOM 674 O O . GLY A 1 89 ? 22.249 9.840 -51.217 1.00 86.19 89 GLY A O 1
ATOM 675 N N . GLU A 1 90 ? 22.742 7.908 -52.245 1.00 89.50 90 GLU A N 1
ATOM 676 C CA . GLU A 1 90 ? 21.370 7.611 -52.671 1.00 89.50 90 GLU A CA 1
ATOM 677 C C . GLU A 1 90 ? 20.493 7.155 -51.490 1.00 89.50 90 GLU A C 1
ATOM 679 O O . GLU A 1 90 ? 20.930 6.399 -50.615 1.00 89.50 90 GLU A O 1
ATOM 684 N N . ILE A 1 91 ? 19.231 7.598 -51.473 1.00 88.94 91 ILE A N 1
ATOM 685 C CA . ILE A 1 91 ? 18.248 7.178 -50.468 1.00 88.94 91 ILE A CA 1
ATOM 686 C C . ILE A 1 91 ? 17.758 5.767 -50.799 1.00 88.94 91 ILE A C 1
ATOM 688 O O . ILE A 1 91 ? 17.218 5.509 -51.872 1.00 88.94 91 ILE A O 1
ATOM 692 N N . ARG A 1 92 ? 17.888 4.862 -49.833 1.00 90.69 92 ARG A N 1
ATOM 693 C CA . ARG A 1 92 ? 17.388 3.485 -49.872 1.00 90.69 92 ARG A CA 1
ATOM 694 C C . ARG A 1 92 ? 16.231 3.348 -48.886 1.00 90.69 92 ARG A C 1
ATOM 696 O O . ARG A 1 92 ? 16.268 3.934 -47.810 1.00 90.69 92 ARG A O 1
ATOM 703 N N . PHE A 1 93 ? 15.215 2.555 -49.216 1.00 89.44 93 PHE A N 1
ATOM 704 C CA . PHE A 1 93 ? 14.058 2.341 -48.339 1.00 89.44 93 PHE A CA 1
ATOM 705 C C . PHE A 1 93 ? 14.122 0.958 -47.697 1.00 89.44 93 PHE A C 1
ATOM 707 O O . PHE A 1 93 ? 14.023 -0.062 -48.382 1.00 89.44 93 P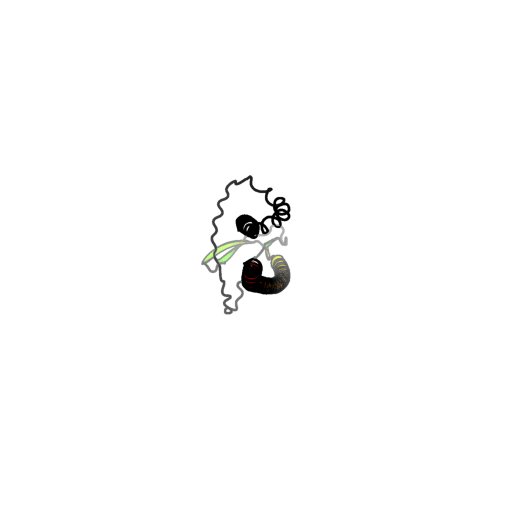HE A O 1
ATOM 714 N N . LEU A 1 94 ? 14.277 0.921 -46.373 1.00 86.50 94 LEU A N 1
ATOM 715 C CA . LEU A 1 94 ? 14.155 -0.311 -45.601 1.00 86.50 94 LEU A CA 1
ATOM 716 C C . LEU A 1 94 ? 12.676 -0.603 -45.368 1.00 86.50 94 LEU A C 1
ATOM 718 O O . LEU A 1 94 ? 11.948 0.252 -44.866 1.00 86.50 94 LEU A O 1
ATOM 722 N N . LYS A 1 95 ? 12.239 -1.807 -45.738 1.00 88.00 95 LYS A N 1
ATOM 723 C CA . LYS A 1 95 ? 10.850 -2.244 -45.588 1.00 88.00 95 LYS A CA 1
ATOM 724 C C . LYS A 1 95 ? 10.721 -3.138 -44.366 1.00 88.00 95 LYS A C 1
ATOM 726 O O . LYS A 1 95 ? 11.425 -4.139 -44.251 1.00 88.00 95 LYS A O 1
ATOM 731 N N . PHE A 1 96 ? 9.788 -2.796 -43.494 1.00 83.19 96 PHE A N 1
ATOM 732 C CA . PHE A 1 96 ? 9.432 -3.568 -42.313 1.00 83.19 96 PHE A CA 1
ATOM 733 C C . PHE A 1 96 ? 7.995 -4.039 -42.467 1.00 83.19 96 PHE A C 1
ATOM 735 O O . PHE A 1 96 ? 7.140 -3.285 -42.924 1.00 83.19 96 PHE A O 1
ATOM 742 N N . THR A 1 97 ? 7.723 -5.285 -42.105 1.00 84.50 97 THR A N 1
ATOM 743 C CA . THR A 1 97 ? 6.361 -5.817 -42.040 1.00 84.50 97 THR A CA 1
ATOM 744 C C . THR A 1 97 ? 6.071 -6.145 -40.590 1.00 84.50 97 THR A C 1
ATOM 746 O O . THR A 1 97 ? 6.839 -6.872 -39.959 1.00 84.50 97 THR A O 1
ATOM 749 N N . ASP A 1 98 ? 5.012 -5.559 -40.042 1.00 81.19 98 ASP A N 1
ATOM 750 C CA . ASP A 1 98 ? 4.612 -5.827 -38.667 1.00 81.19 98 ASP A CA 1
ATOM 751 C C . ASP A 1 98 ? 3.924 -7.201 -38.534 1.00 81.19 98 ASP A C 1
ATOM 753 O O . ASP A 1 98 ? 3.639 -7.896 -39.513 1.00 81.19 98 ASP A O 1
ATOM 757 N N . ALA A 1 99 ? 3.642 -7.608 -37.295 1.00 79.44 99 ALA A N 1
ATOM 758 C CA . ALA A 1 99 ? 2.958 -8.870 -37.010 1.00 79.44 99 ALA A CA 1
ATOM 759 C C . ALA A 1 99 ? 1.504 -8.921 -37.530 1.00 79.44 99 ALA A C 1
ATOM 761 O O . ALA A 1 99 ? 0.901 -9.993 -37.550 1.00 79.44 99 ALA A O 1
ATOM 762 N N . GLN A 1 100 ? 0.936 -7.778 -37.922 1.00 83.69 100 GLN A N 1
ATOM 763 C CA . GLN A 1 100 ? -0.406 -7.635 -38.486 1.00 83.69 100 GLN A CA 1
ATOM 764 C C . GLN A 1 100 ? -0.379 -7.601 -40.026 1.00 83.69 100 GLN A C 1
ATOM 766 O O . GLN A 1 100 ? -1.438 -7.586 -40.651 1.00 83.69 100 GLN A O 1
ATOM 771 N N . GLY A 1 101 ? 0.809 -7.644 -40.640 1.00 82.69 101 GLY A N 1
ATOM 772 C CA . GLY A 1 101 ? 1.008 -7.596 -42.085 1.00 82.69 101 GLY A CA 1
ATOM 773 C C . GLY A 1 101 ? 1.071 -6.184 -42.674 1.00 82.69 101 GLY A C 1
ATOM 774 O O . GLY A 1 101 ? 1.158 -6.056 -43.895 1.00 82.69 101 GLY A O 1
ATOM 775 N N . ASN A 1 102 ? 1.051 -5.125 -41.859 1.00 86.62 102 ASN A N 1
ATOM 776 C CA . ASN A 1 102 ? 1.213 -3.761 -42.355 1.00 86.62 102 ASN A CA 1
ATOM 777 C C . ASN A 1 102 ? 2.678 -3.505 -42.711 1.00 86.62 102 ASN A C 1
ATOM 779 O O . ASN A 1 102 ? 3.593 -3.907 -41.986 1.00 86.62 102 ASN A O 1
ATOM 783 N N . MET A 1 103 ? 2.900 -2.818 -43.831 1.00 86.94 103 MET A N 1
ATOM 784 C CA . MET A 1 103 ? 4.235 -2.476 -44.309 1.00 86.94 103 MET A CA 1
ATOM 785 C C . MET A 1 103 ? 4.584 -1.034 -43.948 1.00 86.94 103 MET A C 1
ATOM 787 O O . MET A 1 103 ? 3.813 -0.117 -44.227 1.00 86.94 103 MET A O 1
ATOM 791 N N . THR A 1 104 ? 5.777 -0.841 -43.398 1.00 84.94 104 THR A N 1
ATOM 792 C CA . THR A 1 104 ? 6.356 0.470 -43.101 1.00 84.94 104 THR A CA 1
ATOM 793 C C . THR A 1 104 ? 7.671 0.604 -43.852 1.00 84.94 104 THR A C 1
ATOM 795 O O . THR A 1 104 ? 8.512 -0.295 -43.802 1.00 84.94 104 THR A O 1
ATOM 798 N N . GLU A 1 105 ? 7.864 1.724 -44.542 1.00 88.44 105 GLU A N 1
ATOM 799 C CA . GLU A 1 105 ? 9.104 2.025 -45.256 1.00 88.44 105 GLU A CA 1
ATOM 800 C C . GLU A 1 105 ? 9.850 3.156 -44.549 1.00 88.44 105 GLU A C 1
ATOM 802 O O . GLU A 1 105 ? 9.262 4.185 -44.217 1.00 88.44 105 GLU A O 1
ATOM 807 N N . VAL A 1 106 ? 11.147 2.964 -44.311 1.00 86.69 106 VAL A N 1
ATOM 808 C CA . VAL A 1 106 ? 12.004 3.956 -43.654 1.00 86.69 106 VAL A CA 1
ATOM 809 C C . VAL A 1 106 ? 13.129 4.357 -44.611 1.00 86.69 106 VAL A C 1
ATOM 811 O O . VAL A 1 106 ? 13.917 3.488 -45.004 1.00 86.69 106 VAL A O 1
ATOM 814 N N . PRO A 1 107 ? 13.221 5.639 -45.011 1.00 88.19 107 PRO A N 1
ATOM 815 C CA . PRO A 1 107 ? 14.306 6.124 -45.853 1.00 88.19 107 PRO A CA 1
ATOM 816 C C . PRO A 1 107 ? 15.613 6.181 -45.055 1.00 88.19 107 PRO A C 1
ATOM 818 O O . PRO A 1 107 ? 15.670 6.767 -43.975 1.00 88.19 107 PRO A O 1
ATOM 821 N N . VAL A 1 108 ? 16.671 5.598 -45.607 1.00 90.00 108 VAL A N 1
ATOM 822 C CA . VAL A 1 108 ? 18.028 5.600 -45.051 1.00 90.00 108 VAL A CA 1
ATOM 823 C C . VAL A 1 108 ? 19.041 5.908 -46.150 1.00 90.00 108 VAL A C 1
ATOM 825 O O . VAL A 1 108 ? 18.807 5.634 -47.323 1.00 90.00 108 VAL A O 1
ATOM 828 N N . ASN A 1 109 ? 20.193 6.453 -45.785 1.00 90.44 109 ASN A N 1
ATOM 829 C CA . ASN A 1 109 ? 21.288 6.754 -46.710 1.00 90.44 109 ASN A CA 1
ATOM 830 C C . ASN A 1 109 ? 22.646 6.354 -46.102 1.00 90.44 109 ASN A C 1
ATOM 832 O O . ASN A 1 109 ? 22.681 5.740 -45.034 1.00 90.44 109 ASN A O 1
ATOM 836 N N . ASP A 1 110 ? 23.764 6.667 -46.760 1.00 88.31 110 ASP A N 1
ATOM 837 C CA . ASP A 1 110 ? 25.106 6.297 -46.267 1.00 88.31 110 ASP A CA 1
ATOM 838 C C . ASP A 1 110 ? 25.489 7.036 -44.969 1.00 88.31 110 ASP A C 1
ATOM 840 O O . ASP A 1 110 ? 26.326 6.567 -44.193 1.00 88.31 110 ASP A O 1
ATOM 844 N N . ASN A 1 111 ? 24.813 8.153 -44.689 1.00 90.00 111 ASN A N 1
ATOM 845 C CA . ASN A 1 111 ? 24.952 8.917 -43.453 1.00 90.00 111 ASN A CA 1
ATOM 846 C C . ASN A 1 111 ? 24.012 8.460 -42.330 1.00 90.00 111 ASN A C 1
ATOM 848 O O . ASN A 1 111 ? 24.019 9.052 -41.254 1.00 90.00 111 ASN A O 1
ATOM 852 N N . THR A 1 112 ? 23.187 7.440 -42.550 1.00 88.88 112 THR A N 1
ATOM 853 C CA . THR A 1 112 ? 22.224 6.973 -41.551 1.00 88.88 112 THR A CA 1
ATOM 854 C C . THR A 1 112 ? 22.837 5.856 -40.713 1.00 88.88 112 THR A C 1
ATOM 856 O O . THR A 1 112 ? 23.318 4.862 -41.250 1.00 88.88 112 THR A O 1
ATOM 859 N N . ASP A 1 113 ? 22.807 6.005 -39.392 1.00 85.75 113 ASP A N 1
ATOM 860 C CA . ASP A 1 113 ? 23.223 4.976 -38.438 1.00 85.75 113 ASP A CA 1
ATOM 861 C C . ASP A 1 113 ? 22.124 4.730 -37.402 1.00 85.75 113 ASP A C 1
ATOM 863 O O . ASP A 1 113 ? 21.267 5.586 -37.165 1.00 85.75 113 ASP A O 1
ATOM 867 N N . LEU A 1 114 ? 22.159 3.564 -36.762 1.00 82.19 114 LEU A N 1
ATOM 868 C CA . LEU A 1 114 ? 21.241 3.239 -35.675 1.00 82.19 114 LEU A CA 1
ATOM 869 C C . LEU A 1 114 ? 21.657 3.983 -34.405 1.00 82.19 114 LEU A C 1
ATOM 871 O O . LEU A 1 114 ? 22.826 3.986 -34.001 1.00 82.19 114 LEU A O 1
ATOM 875 N N . ASP A 1 115 ? 20.686 4.609 -33.750 1.00 80.44 115 ASP A N 1
ATOM 876 C CA . ASP A 1 115 ? 20.900 5.247 -32.465 1.00 80.44 115 ASP A CA 1
ATOM 877 C C . ASP A 1 115 ? 20.519 4.324 -31.303 1.00 80.44 115 ASP A C 1
ATOM 879 O O . ASP A 1 115 ? 19.355 4.170 -30.923 1.00 80.44 115 ASP A O 1
ATOM 883 N N . PHE A 1 116 ? 21.549 3.719 -30.712 1.00 71.19 116 PHE A N 1
ATOM 884 C CA . PHE A 1 116 ? 21.428 2.864 -29.534 1.00 71.19 116 PHE A CA 1
ATOM 885 C C . PHE A 1 116 ? 21.306 3.649 -28.216 1.00 71.19 116 PHE A C 1
ATOM 887 O O . PHE A 1 116 ? 21.132 3.020 -27.170 1.00 71.19 116 PHE A O 1
ATOM 894 N N . SER A 1 117 ? 21.380 4.990 -28.232 1.00 67.69 117 SER A N 1
ATOM 895 C CA . SER A 1 117 ? 21.214 5.833 -27.033 1.00 67.69 117 SER A CA 1
ATOM 896 C C . SER A 1 117 ? 19.901 5.521 -26.299 1.00 67.69 117 SER A C 1
ATOM 898 O O . SER A 1 117 ? 19.905 5.310 -25.084 1.00 67.69 117 SER A O 1
ATOM 900 N N . SER A 1 118 ? 18.828 5.320 -27.068 1.00 69.38 118 SER A N 1
ATOM 901 C CA . SER A 1 118 ? 17.488 4.939 -26.617 1.00 69.38 118 SER A CA 1
ATOM 902 C C . SER A 1 118 ? 17.489 3.703 -25.714 1.00 69.38 118 SER A C 1
ATOM 904 O O . SER A 1 118 ? 16.822 3.679 -24.686 1.00 69.38 118 SER A O 1
ATOM 906 N N . THR A 1 119 ? 18.294 2.683 -26.023 1.00 70.81 119 THR A N 1
ATOM 907 C CA . THR A 1 119 ? 18.379 1.464 -25.202 1.00 70.81 119 THR A CA 1
ATOM 908 C C . THR A 1 119 ? 19.041 1.725 -23.847 1.00 70.81 119 THR A C 1
ATOM 910 O O . THR A 1 119 ? 18.636 1.165 -22.826 1.00 70.81 119 THR A O 1
ATOM 913 N N . SER A 1 120 ? 20.037 2.613 -23.809 1.00 75.50 120 SER A N 1
ATOM 914 C CA . SER A 1 120 ? 20.725 2.998 -22.573 1.00 75.50 120 SER A CA 1
ATOM 915 C C . SER A 1 120 ? 19.855 3.886 -21.676 1.00 75.50 120 SER A C 1
ATOM 917 O O . SER A 1 120 ? 19.924 3.800 -20.451 1.00 75.50 120 SER A O 1
ATOM 919 N N . GLU A 1 121 ? 18.996 4.708 -22.274 1.00 77.38 121 GLU A N 1
ATOM 920 C CA . GLU A 1 121 ? 18.034 5.543 -21.556 1.00 77.38 121 GLU A CA 1
ATOM 921 C C . GLU A 1 121 ? 16.876 4.699 -21.020 1.00 77.38 121 GLU A C 1
ATOM 923 O O . GLU A 1 121 ? 16.593 4.749 -19.825 1.00 77.38 121 GLU A O 1
ATOM 928 N N . LEU A 1 122 ? 16.313 3.813 -21.848 1.00 78.38 122 LEU A N 1
ATOM 929 C CA . LEU A 1 122 ? 15.260 2.875 -21.446 1.00 78.38 122 LEU A CA 1
ATOM 930 C C . LEU A 1 122 ? 15.716 1.930 -20.329 1.00 78.38 122 LEU A C 1
ATOM 932 O O . LEU A 1 122 ? 14.943 1.604 -19.431 1.00 78.38 122 LEU A O 1
ATOM 936 N N . THR A 1 123 ? 16.973 1.479 -20.343 1.00 78.50 123 THR A N 1
ATOM 937 C CA . THR A 1 123 ? 17.507 0.632 -19.261 1.00 78.50 123 THR A CA 1
ATOM 938 C C . THR A 1 123 ? 17.653 1.395 -17.945 1.00 78.50 123 THR A C 1
ATOM 940 O O . THR A 1 123 ? 17.325 0.843 -16.891 1.00 78.50 123 THR A O 1
ATOM 943 N N . LYS A 1 124 ? 18.080 2.664 -17.984 1.00 81.94 124 LYS A N 1
ATOM 944 C CA . LYS A 1 124 ? 18.119 3.541 -16.800 1.00 81.94 124 LYS A CA 1
ATOM 945 C C . LYS A 1 124 ? 16.720 3.835 -16.267 1.00 81.94 124 LYS A C 1
ATOM 947 O O . LYS A 1 124 ? 16.495 3.714 -15.064 1.00 81.94 124 LYS A O 1
ATOM 952 N N . GLU A 1 125 ? 15.785 4.176 -17.147 1.00 83.38 125 GLU A N 1
ATOM 953 C CA . GLU A 1 125 ? 14.393 4.440 -16.786 1.00 83.38 125 GLU A CA 1
ATOM 954 C C . GLU A 1 125 ? 13.754 3.204 -16.145 1.00 83.38 125 GLU A C 1
ATOM 956 O O . GLU A 1 125 ? 13.192 3.290 -15.057 1.00 83.38 125 GLU A O 1
ATOM 961 N N . ASN A 1 126 ? 13.938 2.024 -16.738 1.00 85.06 126 ASN A N 1
ATOM 962 C CA . ASN A 1 126 ? 13.412 0.773 -16.195 1.00 85.06 126 ASN A CA 1
ATOM 963 C C . ASN A 1 126 ? 14.013 0.440 -14.813 1.00 85.06 126 ASN A C 1
ATOM 965 O O . ASN A 1 126 ? 13.301 0.015 -13.901 1.00 85.06 126 ASN A O 1
ATOM 969 N N . ALA A 1 127 ? 15.311 0.688 -14.605 1.00 87.38 127 ALA A N 1
ATOM 970 C CA . ALA A 1 127 ? 15.936 0.536 -13.290 1.00 87.38 127 ALA A CA 1
ATOM 971 C C . ALA A 1 127 ? 15.354 1.512 -12.247 1.00 87.38 127 ALA A C 1
ATOM 973 O O . ALA A 1 127 ? 15.103 1.121 -11.099 1.00 87.38 127 ALA A O 1
ATOM 974 N N . SER A 1 128 ? 15.091 2.758 -12.651 1.00 88.81 128 SER A N 1
ATOM 975 C CA . SER A 1 128 ? 14.431 3.764 -11.813 1.00 88.81 128 SER A CA 1
ATOM 976 C C . SER A 1 128 ? 13.009 3.333 -11.445 1.00 88.81 128 SER A C 1
ATOM 978 O O . SER A 1 128 ? 12.681 3.233 -10.262 1.00 88.81 128 SER A O 1
ATOM 980 N N . LEU A 1 129 ? 12.200 2.952 -12.438 1.00 91.50 129 LEU A N 1
ATOM 981 C CA . LEU A 1 129 ? 10.823 2.487 -12.252 1.00 91.50 129 LEU A CA 1
ATOM 982 C C . LEU A 1 129 ? 10.743 1.242 -11.366 1.00 91.50 129 LEU A C 1
ATOM 984 O O . LEU A 1 129 ? 9.842 1.118 -10.538 1.00 91.50 129 LEU A O 1
ATOM 988 N N . LYS A 1 130 ? 11.694 0.311 -11.488 1.00 88.75 130 LYS A N 1
ATOM 989 C CA . LYS A 1 130 ? 11.766 -0.868 -10.614 1.00 88.75 130 LYS A CA 1
ATOM 990 C C . LYS A 1 130 ? 12.018 -0.477 -9.157 1.00 88.75 130 LYS A C 1
ATOM 992 O O . LYS A 1 130 ? 11.428 -1.063 -8.246 1.00 88.75 130 LYS A O 1
ATOM 997 N N . THR A 1 131 ? 12.871 0.519 -8.938 1.00 92.69 131 THR A N 1
ATOM 998 C CA . THR A 1 131 ? 13.168 1.047 -7.602 1.00 92.69 131 THR A CA 1
ATOM 999 C C . THR A 1 131 ? 11.940 1.739 -7.013 1.00 92.69 131 THR A C 1
ATOM 1001 O O . THR A 1 131 ? 11.550 1.435 -5.884 1.00 92.69 131 THR A O 1
ATOM 1004 N N . GLU A 1 132 ? 11.276 2.592 -7.790 1.00 93.19 132 GLU A N 1
ATOM 1005 C CA . GLU A 1 132 ? 10.059 3.293 -7.377 1.00 93.19 132 GLU A CA 1
ATOM 1006 C C . GLU A 1 132 ? 8.908 2.327 -7.071 1.00 93.19 132 GLU A C 1
ATOM 1008 O O . GLU A 1 132 ? 8.309 2.407 -6.000 1.00 93.19 132 GLU A O 1
ATOM 1013 N N . ASN A 1 133 ? 8.677 1.324 -7.923 1.00 92.25 133 ASN A N 1
ATOM 1014 C CA . ASN A 1 133 ? 7.685 0.279 -7.663 1.00 92.25 133 ASN A CA 1
ATOM 1015 C C . ASN A 1 133 ? 7.958 -0.474 -6.358 1.00 92.25 133 ASN A C 1
ATOM 1017 O O . ASN A 1 133 ? 7.030 -0.777 -5.605 1.00 92.25 133 ASN A O 1
ATOM 1021 N N . SER A 1 134 ? 9.225 -0.767 -6.054 1.00 92.69 134 SER A N 1
ATOM 1022 C CA . SER A 1 134 ? 9.579 -1.429 -4.796 1.00 92.69 134 SER A CA 1
ATOM 1023 C C . SER A 1 134 ? 9.279 -0.551 -3.576 1.00 92.69 134 SER A C 1
ATOM 1025 O O . SER A 1 134 ? 8.809 -1.056 -2.555 1.00 92.69 134 SER A O 1
ATOM 1027 N N . LYS A 1 135 ? 9.491 0.766 -3.691 1.00 95.25 135 LYS A N 1
ATOM 1028 C CA . LYS A 1 135 ? 9.172 1.743 -2.648 1.00 95.25 135 LYS A CA 1
ATOM 1029 C C . LYS A 1 135 ? 7.660 1.855 -2.449 1.00 95.25 135 LYS A C 1
ATOM 1031 O O . LYS A 1 135 ? 7.193 1.679 -1.328 1.00 95.25 135 LYS A O 1
ATOM 1036 N N . LEU A 1 136 ? 6.901 2.038 -3.528 1.00 93.50 136 LEU A N 1
ATOM 1037 C CA . LEU A 1 136 ? 5.437 2.115 -3.487 1.00 93.50 136 LEU A CA 1
ATOM 1038 C C . LEU A 1 136 ? 4.808 0.835 -2.927 1.00 93.50 136 LEU A C 1
ATOM 1040 O O . LEU A 1 136 ? 3.845 0.892 -2.167 1.00 93.50 136 LEU A O 1
ATOM 1044 N N . THR A 1 137 ? 5.376 -0.331 -3.246 1.00 93.25 137 THR A N 1
ATOM 1045 C CA . THR A 1 137 ? 4.908 -1.609 -2.692 1.00 93.25 137 THR A CA 1
ATOM 1046 C C . THR A 1 137 ? 5.078 -1.652 -1.173 1.00 93.25 137 THR A C 1
ATOM 1048 O O . THR A 1 137 ? 4.156 -2.075 -0.479 1.00 93.25 137 THR A O 1
ATOM 1051 N N . LYS A 1 138 ? 6.211 -1.166 -0.646 1.00 94.00 138 LYS A N 1
ATOM 1052 C CA . LYS A 1 138 ? 6.441 -1.062 0.805 1.00 94.00 138 LYS A CA 1
ATOM 1053 C C . LYS A 1 138 ? 5.489 -0.065 1.466 1.00 94.00 138 LYS A C 1
ATOM 1055 O O . LYS A 1 138 ? 4.869 -0.385 2.474 1.00 94.00 138 LYS A O 1
ATOM 1060 N N . GLU A 1 139 ? 5.310 1.111 0.872 1.00 94.75 139 GLU A N 1
ATOM 1061 C CA . GLU A 1 139 ? 4.377 2.119 1.392 1.00 94.75 139 GLU A CA 1
ATOM 1062 C C . GLU A 1 139 ? 2.938 1.591 1.430 1.00 94.75 139 GLU A C 1
ATOM 1064 O O . GLU A 1 139 ? 2.227 1.787 2.415 1.00 94.75 139 GLU A O 1
ATOM 1069 N N . LYS A 1 140 ? 2.522 0.843 0.402 1.00 94.50 140 LYS A N 1
ATOM 1070 C CA . LYS A 1 140 ? 1.213 0.187 0.366 1.00 94.50 140 LYS A CA 1
ATOM 1071 C C . LYS A 1 140 ? 1.050 -0.830 1.497 1.00 94.50 140 LYS A C 1
ATOM 1073 O O . LYS A 1 140 ? 0.003 -0.845 2.141 1.00 94.50 140 LYS A O 1
ATOM 1078 N N . THR A 1 141 ? 2.055 -1.669 1.758 1.00 95.06 141 THR A N 1
ATOM 1079 C CA . THR A 1 141 ? 1.991 -2.644 2.861 1.00 95.06 141 THR A CA 1
ATOM 1080 C C . THR A 1 141 ? 1.977 -1.969 4.232 1.00 95.06 141 THR A C 1
ATOM 1082 O O . THR A 1 141 ? 1.242 -2.397 5.125 1.00 95.06 141 THR A O 1
ATOM 1085 N N . ASP A 1 142 ? 2.724 -0.877 4.392 1.00 95.06 142 ASP A N 1
ATOM 1086 C CA . ASP A 1 142 ? 2.760 -0.109 5.637 1.00 95.06 142 ASP A CA 1
ATOM 1087 C C . ASP A 1 142 ? 1.420 0.584 5.902 1.00 95.06 142 ASP A C 1
ATOM 1089 O O . ASP A 1 142 ? 0.895 0.537 7.018 1.00 95.06 142 ASP A O 1
ATOM 1093 N N . LEU A 1 143 ? 0.827 1.193 4.870 1.00 95.75 143 LEU A N 1
ATOM 1094 C CA . LEU A 1 143 ? -0.499 1.802 4.955 1.00 95.75 143 LEU A CA 1
ATOM 1095 C C . LEU A 1 143 ? -1.582 0.767 5.254 1.00 95.75 143 LEU A C 1
ATOM 1097 O O . LEU A 1 143 ? -2.425 1.022 6.112 1.00 95.75 143 LEU A O 1
ATOM 1101 N N . GLN A 1 144 ? -1.534 -0.409 4.623 1.00 93.94 144 GLN A N 1
ATOM 1102 C CA . GLN A 1 144 ? -2.471 -1.496 4.915 1.00 93.94 144 GLN A CA 1
ATOM 1103 C C . GLN A 1 144 ? -2.388 -1.920 6.387 1.00 93.94 144 GLN A C 1
ATOM 1105 O O . GLN A 1 144 ? -3.408 -2.036 7.061 1.00 93.94 144 GLN A O 1
ATOM 1110 N N . THR A 1 145 ? -1.172 -2.062 6.917 1.00 95.75 145 THR A N 1
ATOM 1111 C CA . THR A 1 145 ? -0.954 -2.431 8.323 1.00 95.75 145 THR A CA 1
ATOM 1112 C C . THR A 1 145 ? -1.512 -1.372 9.280 1.00 95.75 145 THR A C 1
ATOM 1114 O O . THR A 1 145 ? -2.157 -1.705 10.276 1.00 95.75 145 THR A O 1
ATOM 1117 N N . LYS A 1 146 ? -1.302 -0.083 8.976 1.00 96.06 146 LYS A N 1
ATOM 1118 C CA . LYS A 1 146 ? -1.863 1.031 9.761 1.00 96.06 146 LYS A CA 1
ATOM 1119 C C . LYS A 1 146 ? -3.389 1.051 9.711 1.00 96.06 146 LYS A C 1
ATOM 1121 O O . LYS A 1 146 ? -4.023 1.240 10.747 1.00 96.06 146 LYS A O 1
ATOM 1126 N N . TYR A 1 147 ? -3.966 0.822 8.535 1.00 96.19 147 TYR A N 1
ATOM 1127 C CA . TYR A 1 147 ? -5.411 0.755 8.352 1.00 96.19 147 TYR A CA 1
ATOM 1128 C C . TYR A 1 147 ? -6.029 -0.376 9.183 1.00 96.19 147 TYR A C 1
ATOM 1130 O O . TYR A 1 147 ? -6.963 -0.141 9.949 1.00 96.19 147 TYR A O 1
ATOM 1138 N N . ASP A 1 148 ? -5.463 -1.581 9.116 1.00 95.88 148 ASP A N 1
ATOM 1139 C CA . ASP A 1 148 ? -5.960 -2.733 9.875 1.00 95.88 148 ASP A CA 1
ATOM 1140 C C . ASP A 1 148 ? -5.875 -2.496 11.394 1.00 95.88 148 ASP A C 1
ATOM 1142 O O . ASP A 1 148 ? -6.784 -2.869 12.148 1.00 95.88 148 ASP A O 1
ATOM 1146 N N . ALA A 1 149 ? -4.819 -1.817 11.856 1.00 96.06 149 ALA A N 1
ATOM 1147 C CA . ALA A 1 149 ? -4.679 -1.409 13.250 1.00 96.06 149 ALA A CA 1
ATOM 1148 C C . ALA A 1 149 ? -5.758 -0.394 13.674 1.00 96.06 149 ALA A C 1
ATOM 1150 O O . ALA A 1 149 ? -6.345 -0.545 14.750 1.00 96.06 149 ALA A O 1
ATOM 1151 N N . GLU A 1 150 ? -6.067 0.602 12.838 1.00 94.81 150 GLU A N 1
ATOM 1152 C CA . GLU A 1 150 ? -7.117 1.586 13.127 1.00 94.81 150 GLU A CA 1
ATOM 1153 C C . GLU A 1 150 ? -8.508 0.939 13.148 1.00 94.81 150 GLU A C 1
ATOM 1155 O O . GLU A 1 150 ? -9.300 1.188 14.060 1.00 94.81 150 GLU A O 1
ATOM 1160 N N . VAL A 1 151 ? -8.799 0.039 12.203 1.00 96.06 151 VAL A N 1
ATOM 1161 C CA . VAL A 1 151 ? -10.059 -0.720 12.176 1.00 96.06 151 VAL A CA 1
ATOM 1162 C C . VAL A 1 151 ? -10.224 -1.545 13.452 1.00 96.06 151 VAL A C 1
ATOM 1164 O O . VAL A 1 151 ? -11.315 -1.588 14.030 1.00 96.06 151 VAL A O 1
ATOM 1167 N N . LYS A 1 152 ? -9.149 -2.177 13.935 1.00 95.00 152 LYS A N 1
ATOM 1168 C CA . LYS A 1 152 ? -9.173 -2.914 15.202 1.00 95.00 152 LYS A CA 1
ATOM 1169 C C . LYS A 1 152 ? -9.424 -1.984 16.392 1.00 95.00 152 LYS A C 1
ATOM 1171 O O . LYS A 1 152 ? -10.292 -2.280 17.210 1.00 95.00 152 LYS A O 1
ATOM 1176 N N . ALA A 1 153 ? -8.738 -0.842 16.453 1.00 94.38 153 ALA A N 1
ATOM 1177 C CA . ALA A 1 153 ? -8.931 0.148 17.511 1.00 94.38 153 ALA A CA 1
ATOM 1178 C C . ALA A 1 153 ? -10.370 0.695 17.545 1.00 94.38 153 ALA A C 1
ATOM 1180 O O . ALA A 1 153 ? -10.953 0.825 18.621 1.00 94.38 153 ALA A O 1
ATOM 1181 N N . ARG A 1 154 ? -10.977 0.950 16.377 1.00 94.56 154 ARG A N 1
ATOM 1182 C CA . ARG A 1 154 ? -12.382 1.374 16.265 1.00 94.56 154 ARG A CA 1
AT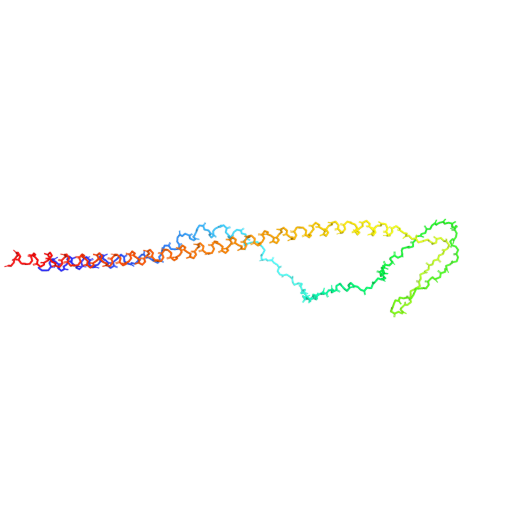OM 1183 C C . ARG A 1 154 ? -13.346 0.317 16.796 1.00 94.56 154 ARG A C 1
ATOM 1185 O O . ARG A 1 154 ? -14.200 0.649 17.611 1.00 94.56 154 ARG A O 1
ATOM 1192 N N . LYS A 1 155 ? -13.169 -0.951 16.413 1.00 95.12 155 LYS A N 1
ATOM 1193 C CA . LYS A 1 155 ? -13.987 -2.063 16.934 1.00 95.12 155 LYS A CA 1
ATOM 1194 C C . LYS A 1 155 ? -13.851 -2.220 18.450 1.00 95.12 155 LYS A C 1
ATOM 1196 O O . LYS A 1 155 ? -14.831 -2.507 19.134 1.00 95.12 155 LYS A O 1
ATOM 1201 N N . ASP A 1 156 ? -12.650 -2.033 18.989 1.00 93.75 156 ASP A N 1
ATOM 1202 C CA . ASP A 1 156 ? -12.420 -2.114 20.433 1.00 93.75 156 ASP A CA 1
ATOM 1203 C C . ASP A 1 156 ? -13.050 -0.930 21.185 1.00 93.75 156 ASP A C 1
ATOM 1205 O O . ASP A 1 156 ? -13.595 -1.116 22.276 1.00 93.75 156 ASP A O 1
ATOM 1209 N N . LEU A 1 157 ? -13.029 0.277 20.609 1.00 94.31 157 LEU A N 1
ATOM 1210 C CA . LEU A 1 157 ? -13.741 1.437 21.155 1.00 94.31 157 LEU A CA 1
ATOM 1211 C C . LEU A 1 157 ? -15.258 1.247 21.126 1.00 94.31 157 LEU A C 1
ATOM 1213 O O . LEU A 1 157 ? -15.912 1.507 22.133 1.00 94.31 157 LEU A O 1
ATOM 1217 N N . GLU A 1 158 ? -15.805 0.737 20.025 1.00 92.62 158 GLU A N 1
ATOM 1218 C CA . GLU A 1 158 ? -17.235 0.453 19.888 1.00 92.62 158 GLU A CA 1
ATOM 1219 C C . GLU A 1 158 ? -17.710 -0.545 20.956 1.00 92.62 158 GLU A C 1
ATOM 1221 O O . GLU A 1 158 ? -18.687 -0.287 21.659 1.00 92.62 158 GLU A O 1
ATOM 1226 N N . LYS A 1 159 ? -16.952 -1.626 21.185 1.00 93.31 159 LYS A N 1
ATOM 1227 C CA . LYS A 1 159 ? -17.226 -2.587 22.270 1.00 93.31 159 LYS A CA 1
ATOM 1228 C C . LYS A 1 159 ? -17.171 -1.955 23.659 1.00 93.31 159 LYS A C 1
ATOM 1230 O O . LYS A 1 159 ? -17.965 -2.301 24.532 1.00 93.31 159 LYS A O 1
ATOM 1235 N N . LYS A 1 160 ? -16.217 -1.051 23.906 1.00 92.62 160 LYS A N 1
ATOM 1236 C CA . LYS A 1 160 ? -16.136 -0.329 25.186 1.00 92.62 160 LYS A CA 1
AT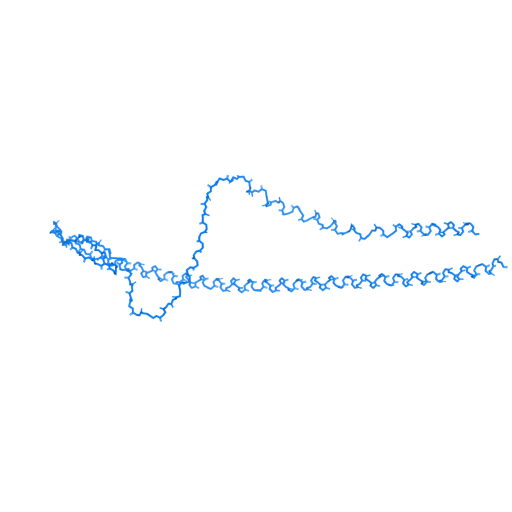OM 1237 C C . LYS A 1 160 ? -17.340 0.589 25.369 1.00 92.62 160 LYS A C 1
ATOM 1239 O O . LYS A 1 160 ? -17.885 0.651 26.467 1.00 92.62 160 LYS A O 1
ATOM 1244 N N . GLN A 1 161 ? -17.771 1.268 24.311 1.00 91.62 161 GLN A N 1
ATOM 1245 C CA . GLN A 1 161 ? -18.936 2.143 24.343 1.00 91.62 161 GLN A CA 1
ATOM 1246 C C . GLN A 1 161 ? -20.224 1.354 24.603 1.00 91.62 161 GLN A C 1
ATOM 1248 O O . GLN A 1 161 ? -20.988 1.735 25.489 1.00 91.62 161 GLN A O 1
ATOM 1253 N N . SER A 1 162 ? -20.432 0.225 23.920 1.00 88.88 162 SER A N 1
ATOM 1254 C CA . SER A 1 162 ? -21.597 -0.635 24.158 1.00 88.88 162 SER A CA 1
ATOM 1255 C C . SER A 1 162 ? -21.592 -1.219 25.576 1.00 88.88 162 SER A C 1
ATOM 1257 O O . SER A 1 162 ? -22.616 -1.222 26.254 1.00 88.88 162 SER A O 1
ATOM 1259 N N . ALA A 1 163 ? -20.430 -1.645 26.083 1.00 87.94 163 ALA A N 1
ATOM 1260 C CA . ALA A 1 163 ? -20.300 -2.124 27.458 1.00 87.94 163 ALA A CA 1
ATOM 1261 C C . ALA A 1 163 ? -20.596 -1.024 28.493 1.00 87.94 163 ALA A C 1
ATOM 1263 O O . ALA A 1 163 ? -21.221 -1.290 29.521 1.00 87.94 163 ALA A O 1
ATOM 1264 N N . LEU A 1 164 ? -20.168 0.217 28.245 1.00 86.50 164 LEU A N 1
ATOM 1265 C CA . LEU A 1 164 ? -20.491 1.352 29.112 1.00 86.50 164 LEU A CA 1
ATOM 1266 C C . LEU A 1 164 ? -21.994 1.650 29.114 1.00 86.50 164 LEU A C 1
ATOM 1268 O O . LEU A 1 164 ? -22.551 1.847 30.192 1.00 86.50 164 LEU A O 1
ATOM 1272 N N . GLN A 1 165 ? -22.655 1.614 27.953 1.00 82.94 165 GLN A N 1
ATOM 1273 C CA . GLN A 1 165 ? -24.106 1.811 27.847 1.00 82.94 165 GLN A CA 1
ATOM 1274 C C . GLN A 1 165 ? -24.884 0.765 28.661 1.00 82.94 165 GLN A C 1
ATOM 1276 O O . GLN A 1 165 ? -25.681 1.137 29.525 1.00 82.94 165 GLN A O 1
ATOM 1281 N N . ILE A 1 166 ? -24.561 -0.524 28.509 1.00 83.25 166 ILE A N 1
ATOM 1282 C CA . ILE A 1 166 ? -25.196 -1.617 29.273 1.00 83.25 166 ILE A CA 1
ATOM 1283 C C . ILE A 1 166 ? -25.001 -1.428 30.790 1.00 83.25 166 ILE A C 1
ATOM 1285 O O . ILE A 1 166 ? -25.916 -1.634 31.594 1.00 83.25 166 ILE A O 1
ATOM 1289 N N . ASN A 1 167 ? -23.811 -0.997 31.216 1.00 81.06 167 ASN A N 1
ATOM 1290 C CA . ASN A 1 167 ? -23.541 -0.720 32.629 1.00 81.06 167 ASN A CA 1
ATOM 1291 C C . ASN A 1 167 ? -24.335 0.488 33.153 1.00 81.06 167 ASN A C 1
ATOM 1293 O O . ASN A 1 167 ? -24.776 0.481 34.303 1.00 81.06 167 ASN A O 1
ATOM 1297 N N . THR A 1 168 ? -24.538 1.526 32.338 1.00 79.44 168 THR A N 1
ATOM 1298 C CA . THR A 1 168 ? -25.366 2.675 32.734 1.00 79.44 168 THR A CA 1
ATOM 1299 C C . THR A 1 168 ? -26.845 2.322 32.829 1.00 79.44 168 THR A C 1
ATOM 1301 O O . THR A 1 168 ? -27.490 2.729 33.795 1.00 79.44 168 THR A O 1
ATOM 1304 N N . GLU A 1 169 ? -27.367 1.521 31.899 1.00 78.38 169 GLU A N 1
ATOM 1305 C CA . GLU A 1 169 ? -28.758 1.060 31.911 1.00 78.38 169 GLU A CA 1
ATOM 1306 C C . GLU A 1 169 ? -29.029 0.175 33.128 1.00 78.38 169 GLU A C 1
ATOM 1308 O O . GLU A 1 169 ? -29.891 0.495 33.943 1.00 78.38 169 GLU A O 1
ATOM 1313 N N . SER A 1 170 ? -28.206 -0.853 33.346 1.00 72.38 170 SER A N 1
ATOM 1314 C CA . SER A 1 170 ? -28.346 -1.747 34.504 1.00 72.38 170 SER A CA 1
ATOM 1315 C C . SER A 1 170 ? -28.195 -1.024 35.850 1.00 72.38 170 SER A C 1
ATOM 1317 O O . SER A 1 170 ? -28.895 -1.341 36.816 1.00 72.38 170 SER A O 1
ATOM 1319 N N . LYS A 1 171 ? -27.312 -0.017 35.945 1.00 76.69 171 LYS A N 1
ATOM 1320 C CA . LYS A 1 171 ? -27.205 0.829 37.145 1.00 76.69 171 LYS A CA 1
ATOM 1321 C C . LYS A 1 171 ? -28.446 1.706 37.333 1.00 76.69 171 LYS A C 1
ATOM 1323 O O . LYS A 1 171 ? -28.892 1.869 38.470 1.00 76.69 171 LYS A O 1
ATOM 1328 N N . SER A 1 172 ? -29.003 2.242 36.249 1.00 79.19 172 SER A N 1
ATOM 1329 C CA . SER A 1 172 ? -30.235 3.035 36.269 1.00 79.19 172 SER A CA 1
ATOM 1330 C C . SER A 1 172 ? -31.427 2.190 36.729 1.00 79.19 172 SER A C 1
ATOM 1332 O O . SER A 1 172 ? -32.101 2.568 37.688 1.00 79.19 172 SER A O 1
ATOM 1334 N N . GLU A 1 173 ? -31.611 0.992 36.169 1.00 77.81 173 GLU A N 1
ATOM 1335 C CA . GLU A 1 173 ? -32.670 0.052 36.566 1.00 77.81 173 GLU A CA 1
ATOM 1336 C C . GLU A 1 173 ? -32.555 -0.359 38.036 1.00 77.81 173 GLU A C 1
ATOM 1338 O O . GLU A 1 173 ? -33.531 -0.288 38.787 1.00 77.81 173 GLU A O 1
ATOM 1343 N N . ARG A 1 174 ? -31.345 -0.703 38.501 1.00 77.75 174 ARG A N 1
ATOM 1344 C CA . ARG A 1 174 ? -31.109 -1.002 39.923 1.00 77.75 174 ARG A CA 1
ATOM 1345 C C . ARG A 1 174 ? -31.453 0.181 40.824 1.00 77.75 174 ARG A C 1
ATOM 1347 O O . ARG A 1 174 ? -32.009 -0.030 41.898 1.00 77.75 174 ARG A O 1
ATOM 1354 N N . SER A 1 175 ? -31.140 1.410 40.409 1.00 79.50 175 SER A N 1
ATOM 1355 C CA . SER A 1 175 ? -31.470 2.611 41.188 1.00 79.50 175 SER A CA 1
ATOM 1356 C C . SER A 1 175 ? -32.975 2.895 41.246 1.00 79.50 175 SER A C 1
ATOM 1358 O O . SER A 1 175 ? -33.481 3.320 42.282 1.00 79.50 175 SER A O 1
ATOM 1360 N N . GLN A 1 176 ? -33.713 2.606 40.171 1.00 82.38 176 GLN A N 1
ATOM 1361 C CA . GLN A 1 176 ? -35.169 2.731 40.164 1.00 82.38 176 GLN A CA 1
ATOM 1362 C C . GLN A 1 176 ? -35.813 1.680 41.071 1.00 82.38 176 GLN A C 1
ATOM 1364 O O . GLN A 1 176 ? -36.655 2.023 41.897 1.00 82.38 176 GLN A O 1
ATOM 1369 N N . LEU A 1 177 ? -35.379 0.419 40.987 1.00 84.06 177 LEU A N 1
ATOM 1370 C CA . LEU A 1 177 ? -35.896 -0.657 41.837 1.00 84.06 177 LEU A CA 1
ATOM 1371 C C . LEU A 1 177 ? -35.647 -0.393 43.328 1.00 84.06 177 LEU A C 1
ATOM 1373 O O . LEU A 1 177 ? -36.545 -0.595 44.146 1.00 84.06 177 LEU A O 1
ATOM 1377 N N . THR A 1 178 ? -34.462 0.105 43.699 1.00 85.12 178 THR A N 1
ATOM 1378 C CA . THR A 1 178 ? -34.190 0.474 45.097 1.00 85.12 178 THR A CA 1
ATOM 1379 C C . THR A 1 178 ? -35.031 1.664 45.545 1.00 85.12 178 THR A C 1
ATOM 1381 O O . THR A 1 178 ? -35.533 1.642 46.667 1.00 85.12 178 THR A O 1
ATOM 1384 N N . ALA A 1 179 ? -35.264 2.661 44.686 1.00 84.88 179 ALA A N 1
ATOM 1385 C CA . ALA A 1 179 ? -36.172 3.765 44.991 1.00 84.88 179 ALA A CA 1
ATOM 1386 C C . ALA A 1 179 ? -37.611 3.277 45.245 1.00 84.88 179 ALA A C 1
ATOM 1388 O O . ALA A 1 179 ? -38.219 3.684 46.235 1.00 84.88 179 ALA A O 1
ATOM 1389 N N . PHE A 1 180 ? -38.133 2.352 44.429 1.00 89.69 180 PHE A N 1
ATOM 1390 C CA . PHE A 1 180 ? -39.454 1.749 44.655 1.00 89.69 180 PHE A CA 1
ATOM 1391 C C . PHE A 1 180 ? -39.529 0.986 45.983 1.00 89.69 180 PHE A C 1
ATOM 1393 O O . PHE A 1 180 ? -40.500 1.149 46.723 1.00 89.69 180 PHE A O 1
ATOM 1400 N N . LEU A 1 181 ? -38.496 0.207 46.324 1.00 90.12 181 LEU A N 1
ATOM 1401 C CA . LEU A 1 181 ? -38.417 -0.481 47.616 1.00 90.12 181 LEU A CA 1
ATOM 1402 C C . LEU A 1 181 ? -38.448 0.512 48.788 1.00 90.12 181 LEU A C 1
ATOM 1404 O O . LEU A 1 181 ? -39.218 0.322 49.729 1.00 90.12 181 LEU A O 1
ATOM 1408 N N . TRP A 1 182 ? -37.681 1.603 48.711 1.00 90.50 182 TRP A N 1
ATOM 1409 C CA . TRP A 1 182 ? -37.698 2.659 49.728 1.00 90.50 182 TRP A CA 1
ATOM 1410 C C . TRP A 1 182 ? -39.055 3.365 49.828 1.00 90.50 182 TRP A C 1
ATOM 1412 O O . TRP A 1 182 ? -39.511 3.642 50.938 1.00 90.50 182 TRP A O 1
ATOM 1422 N N . CYS A 1 183 ? -39.739 3.609 48.705 1.00 90.19 183 CYS A N 1
ATOM 1423 C CA . CYS A 1 183 ? -41.097 4.155 48.709 1.00 90.19 183 CYS A CA 1
ATOM 1424 C C . CYS A 1 183 ? -42.083 3.224 49.424 1.00 90.19 183 CYS A C 1
ATOM 1426 O O . CYS A 1 183 ? -42.848 3.692 50.265 1.00 90.19 183 CYS A O 1
ATOM 1428 N N . ILE A 1 184 ? -42.040 1.915 49.152 1.00 92.56 184 ILE A N 1
ATOM 1429 C CA . ILE A 1 184 ? -42.906 0.935 49.824 1.00 92.56 184 ILE A CA 1
ATOM 1430 C C . ILE A 1 184 ? -42.641 0.939 51.334 1.00 92.56 184 ILE A C 1
ATOM 1432 O O . ILE A 1 184 ? -43.578 1.082 52.119 1.00 92.56 184 ILE A O 1
ATOM 1436 N N . VAL A 1 185 ? -41.374 0.872 51.753 1.00 93.31 185 VAL A N 1
ATOM 1437 C CA . VAL A 1 185 ? -41.003 0.912 53.178 1.00 93.31 185 VAL A CA 1
ATOM 1438 C C . VAL A 1 185 ? -41.531 2.182 53.851 1.00 93.31 185 VAL A C 1
ATOM 1440 O O . VAL A 1 185 ? -42.161 2.100 54.905 1.00 93.31 185 VAL A O 1
ATOM 1443 N N . LEU A 1 186 ? -41.353 3.350 53.224 1.00 91.94 186 LEU A N 1
ATOM 1444 C CA . LEU A 1 186 ? -41.873 4.613 53.750 1.00 91.94 186 LEU A CA 1
ATOM 1445 C C . LEU A 1 186 ? -43.400 4.599 53.878 1.00 91.94 186 LEU A C 1
ATOM 1447 O O . LEU A 1 186 ? -43.915 5.033 54.905 1.00 91.94 186 LEU A O 1
ATOM 1451 N N . THR A 1 187 ? -44.133 4.072 52.891 1.00 92.19 187 THR A N 1
ATOM 1452 C CA . THR A 1 187 ? -45.603 3.997 52.972 1.00 92.19 187 THR A CA 1
ATOM 1453 C C . THR A 1 187 ? -46.086 3.129 54.132 1.00 92.19 187 THR A C 1
ATOM 1455 O O . THR A 1 187 ? -47.017 3.528 54.830 1.00 92.19 187 THR A O 1
ATOM 1458 N N . VAL A 1 188 ? -45.426 1.997 54.403 1.00 92.62 188 VAL A N 1
ATOM 1459 C CA . VAL A 1 188 ? -45.762 1.115 55.534 1.00 92.62 188 VAL A CA 1
ATOM 1460 C C . VAL A 1 188 ? -45.468 1.799 56.869 1.00 92.62 188 VAL A C 1
ATOM 1462 O O . VAL A 1 188 ? -46.301 1.766 57.773 1.00 92.62 188 VAL A O 1
ATOM 1465 N N . VAL A 1 189 ? -44.322 2.476 56.989 1.00 91.94 189 VAL A N 1
ATOM 1466 C CA . VAL A 1 189 ? -43.963 3.224 58.204 1.00 91.94 189 VAL A CA 1
ATOM 1467 C C . VAL A 1 189 ? -44.956 4.358 58.464 1.00 91.94 189 VAL A C 1
ATOM 1469 O O . VAL A 1 189 ? -45.426 4.510 59.590 1.00 91.94 189 VAL A O 1
ATOM 1472 N N . PHE A 1 190 ? -45.325 5.126 57.435 1.00 91.25 190 PHE A N 1
ATOM 1473 C CA . PHE A 1 190 ? -46.343 6.175 57.556 1.00 91.25 190 PHE A CA 1
ATOM 1474 C C . PHE A 1 190 ? -47.717 5.610 57.929 1.00 91.25 190 PHE A C 1
ATOM 1476 O O . PHE A 1 190 ? -48.423 6.217 58.736 1.00 91.25 190 PHE A O 1
ATOM 1483 N N . TRP A 1 191 ? -48.091 4.456 57.374 1.00 90.88 191 TRP A N 1
ATOM 1484 C CA . TRP A 1 191 ? -49.342 3.776 57.696 1.00 90.88 191 TRP A CA 1
ATOM 1485 C C . TRP A 1 191 ? -49.393 3.332 59.160 1.00 90.88 191 TRP A C 1
ATOM 1487 O O . TRP A 1 191 ? -50.353 3.652 59.862 1.00 90.88 191 TRP A O 1
ATOM 1497 N N . GLU A 1 192 ? -48.352 2.659 59.655 1.00 89.00 192 GLU A N 1
ATOM 1498 C CA . GLU A 1 192 ? -48.292 2.217 61.053 1.00 89.00 192 GLU A CA 1
ATOM 1499 C C . GLU A 1 192 ? -48.187 3.393 62.030 1.00 89.00 192 GLU A C 1
ATOM 1501 O O . GLU A 1 192 ? -48.905 3.431 63.031 1.00 89.00 192 GLU A O 1
ATOM 1506 N N . ALA A 1 193 ? -47.386 4.416 61.716 1.00 86.62 193 ALA A N 1
ATOM 1507 C CA . ALA A 1 193 ? -47.320 5.634 62.522 1.00 86.62 193 ALA A CA 1
ATOM 1508 C C . ALA A 1 193 ? -48.679 6.355 62.576 1.00 86.62 193 ALA A C 1
ATOM 1510 O O . ALA A 1 193 ? -49.112 6.789 63.646 1.00 86.62 193 ALA A O 1
ATOM 1511 N N . GLY A 1 194 ? -49.390 6.437 61.447 1.00 86.19 194 GLY A N 1
ATOM 1512 C CA . GLY A 1 194 ? -50.739 6.996 61.377 1.00 86.19 194 GLY A CA 1
ATOM 1513 C C . GLY A 1 194 ? -51.748 6.186 62.190 1.00 86.19 194 GLY A C 1
ATOM 1514 O O . GLY A 1 194 ? -52.511 6.755 62.972 1.00 86.19 194 GLY A O 1
ATOM 1515 N N . ARG A 1 195 ? -51.713 4.853 62.077 1.00 84.75 195 ARG A N 1
ATOM 1516 C CA . ARG A 1 195 ? -52.566 3.936 62.844 1.00 84.75 195 ARG A CA 1
ATOM 1517 C C . ARG A 1 195 ? -52.330 4.064 64.349 1.00 84.75 195 ARG A C 1
ATOM 1519 O O . ARG A 1 195 ? -53.290 4.092 65.119 1.00 84.75 195 ARG A O 1
ATOM 1526 N N . PHE A 1 196 ? -51.071 4.177 64.764 1.00 80.19 196 PHE A N 1
ATOM 1527 C CA . PHE A 1 196 ? -50.694 4.368 66.162 1.00 80.19 196 PHE A CA 1
ATOM 1528 C C . PHE A 1 196 ? -51.153 5.729 66.697 1.00 80.19 196 PHE A C 1
ATOM 1530 O O . PHE A 1 196 ? -51.670 5.818 67.808 1.00 80.19 196 PHE A O 1
ATOM 1537 N N . TYR A 1 197 ? -51.030 6.789 65.893 1.00 77.75 197 TYR A N 1
ATOM 1538 C CA . TYR A 1 197 ? -51.466 8.130 66.283 1.00 77.75 197 TYR A CA 1
ATOM 1539 C C . TYR A 1 197 ? -52.991 8.233 66.419 1.00 77.75 197 TYR A C 1
ATOM 1541 O O . TYR A 1 197 ? -53.482 8.854 67.359 1.00 77.75 197 TYR A O 1
ATOM 1549 N N . ILE A 1 198 ? -53.747 7.585 65.525 1.00 77.06 198 ILE A N 1
ATOM 1550 C CA . ILE A 1 198 ? -55.216 7.527 65.598 1.00 77.06 198 ILE A CA 1
ATOM 1551 C C . ILE A 1 198 ? -55.665 6.787 66.864 1.00 77.06 198 ILE A C 1
ATOM 1553 O O . ILE A 1 198 ? -56.509 7.308 67.581 1.00 77.06 198 ILE A O 1
ATOM 1557 N N . LYS A 1 199 ? -55.044 5.645 67.195 1.00 71.56 199 LYS A N 1
ATOM 1558 C CA . LYS A 1 199 ? -55.304 4.891 68.441 1.00 71.56 199 LYS A CA 1
ATOM 1559 C C . LYS A 1 199 ? -54.940 5.628 69.735 1.00 71.56 199 LYS A C 1
ATOM 1561 O O . LYS A 1 199 ? -55.279 5.157 70.810 1.00 71.56 199 LYS A O 1
ATOM 1566 N N . LYS A 1 200 ? -54.151 6.700 69.653 1.00 70.69 200 LYS A N 1
ATOM 1567 C CA . LYS A 1 200 ? -53.725 7.487 70.819 1.00 70.69 200 LYS A CA 1
ATOM 1568 C C . LYS A 1 200 ? -54.593 8.732 71.030 1.00 70.69 200 LYS A C 1
ATOM 1570 O O . LYS A 1 200 ? -54.564 9.315 72.107 1.00 70.69 200 LYS A O 1
ATOM 1575 N N . GLN A 1 201 ? -55.306 9.166 69.992 1.00 64.00 201 GLN A N 1
ATOM 1576 C CA . GLN A 1 201 ? -56.180 10.347 69.995 1.00 64.00 201 GLN A CA 1
ATOM 1577 C C . GLN A 1 201 ? -57.669 9.993 70.152 1.00 64.00 201 GLN A C 1
ATOM 1579 O O . GLN A 1 201 ? -58.464 10.882 70.445 1.00 64.00 201 GLN A O 1
ATOM 1584 N N . PHE A 1 202 ? -58.033 8.725 69.949 1.00 47.34 202 PHE A N 1
ATOM 1585 C CA . PHE A 1 202 ? -59.347 8.130 70.202 1.00 47.34 202 PHE A CA 1
ATOM 1586 C C . PHE A 1 202 ? -59.177 6.947 71.147 1.00 47.34 202 PHE A C 1
ATOM 1588 O O . PHE A 1 202 ? -60.044 6.786 72.029 1.00 47.34 202 PHE A O 1
#

Secondary structure (DSSP, 8-state):
-HHHHHHHHHHHHHHHTSSS-SSSSSTTSSTTSSSSSTTSSSSS-S-----------------------S-------EEEE---SSS----EEEEEE-TTS-EEEEEE-TTEEEETHHHHHHHHHHHHHHHHHHHHHHHHHHHHHHHHHHHHHHHHHHHHHHHHHHHHHHHHHHHHHHHHHHHHHHHHHHHHHHHHHHHHH-

Radius of gyration: 44.47 Å; chains: 1; bounding box: 90×47×124 Å

pLDDT: mean 70.24, std 22.54, range [27.05, 96.19]

Sequence (202 aa):
MKKLITIFLLLFIVTACTTQKHKTKEKTKTESQEKEVNSISSEITAETAEVKVKTDSVINNTAFSSGKSSVSILQNLSLKNNGKCVDGGEIRFLKFTDAQGNMTEVPVNDNTDLDFSSTSELTKENASLKTENSKLTKEKTDLQTKYDAEVKARKDLEKKQSALQINTESKSERSQLTAFLWCIVLTVVFWEAGRFYIKKQF

Foldseek 3Di:
DVVVVVVVVVVVVVVVVPPPPDPPPVPVVVVVPVVPVVVPPPPDDPDDDDDDDDDDDDPPPPPPPPDDPDDPPPPPWDKDFQCPDPVQADWDWDWDADPVRDIDTDTHTNRIDTDCVVVVVVVVVVVVVVVVVVVVVVVVVVVVVVVVVVVVVVVVVVVVVVVVVVVVVVVVVVVVVVVVVVVVVVVVVVVVVVVVVVVVVD